Protein AF-A0A699RA33-F1 (afdb_monomer)

Foldseek 3Di:
DDDPVNVVVLVVVVVVLQVQLVVLCVVLVHDCVLSVLSSQASLVCQQQPPQDVVVSHGVCCVVVVDHDDPVLDDRANFKKWDFDDDDDPDPPDDRTFIWTFRHADQFDSWTFTQGPVVRDTDTDNDMGTPPDPPPPPPPPDDDDDDDDDDDDDDDDDDDDDDDDDDGDNDPRPSPVPD

Structure (mmCIF, N/CA/C/O backbone):
data_AF-A0A699RA33-F1
#
_entry.id   AF-A0A699RA33-F1
#
loop_
_atom_site.group_PDB
_atom_site.id
_atom_site.type_symbol
_atom_site.label_atom_id
_atom_site.label_alt_id
_atom_site.label_comp_id
_atom_site.label_asym_id
_atom_site.label_entity_id
_atom_site.label_seq_id
_atom_site.pdbx_PDB_ins_code
_atom_site.Cartn_x
_atom_site.Cartn_y
_atom_site.Cartn_z
_atom_site.occupancy
_atom_site.B_iso_or_equiv
_atom_site.auth_seq_id
_atom_site.auth_comp_id
_atom_site.auth_asym_id
_atom_site.auth_atom_id
_atom_site.pdbx_PDB_model_num
ATOM 1 N N . ALA A 1 1 ? 25.058 -18.878 -9.178 1.00 51.12 1 ALA A N 1
ATOM 2 C CA . ALA A 1 1 ? 26.179 -17.944 -8.938 1.00 51.12 1 ALA A CA 1
ATOM 3 C C . ALA A 1 1 ? 25.621 -16.524 -8.889 1.00 51.12 1 ALA A C 1
ATOM 5 O O . ALA A 1 1 ? 24.825 -16.200 -9.759 1.00 51.12 1 ALA A O 1
ATOM 6 N N . ARG A 1 2 ? 25.958 -15.714 -7.874 1.00 55.25 2 ARG A N 1
ATOM 7 C CA . ARG A 1 2 ? 25.570 -14.290 -7.812 1.00 55.25 2 ARG A CA 1
ATOM 8 C C . ARG A 1 2 ? 26.615 -13.482 -8.583 1.00 55.25 2 ARG A C 1
ATOM 10 O O . ARG A 1 2 ? 27.784 -13.542 -8.210 1.00 55.25 2 ARG A O 1
ATOM 17 N N . THR A 1 3 ? 26.235 -12.781 -9.652 1.00 63.50 3 THR A N 1
ATOM 18 C CA . THR A 1 3 ? 27.174 -11.899 -10.363 1.00 63.50 3 THR A CA 1
ATOM 19 C C . THR A 1 3 ? 27.213 -10.515 -9.697 1.00 63.50 3 THR A C 1
ATOM 21 O O . THR A 1 3 ? 26.170 -10.019 -9.257 1.00 63.50 3 THR A O 1
ATOM 24 N N . PRO A 1 4 ? 28.386 -9.858 -9.609 1.00 72.38 4 PRO A N 1
ATOM 25 C CA . PRO A 1 4 ? 28.514 -8.539 -8.974 1.00 72.38 4 PRO A CA 1
ATOM 26 C C . PRO A 1 4 ? 27.587 -7.472 -9.581 1.00 72.38 4 PRO A C 1
ATOM 28 O O . PRO A 1 4 ? 27.058 -6.615 -8.876 1.00 72.38 4 PRO A O 1
ATOM 31 N N . GLU A 1 5 ? 27.336 -7.556 -10.887 1.00 71.31 5 GLU A N 1
ATOM 32 C CA . GLU A 1 5 ? 26.483 -6.625 -11.634 1.00 71.31 5 GLU A CA 1
ATOM 33 C C . GLU A 1 5 ? 25.007 -6.732 -11.230 1.00 71.31 5 GLU A C 1
ATOM 35 O O . GLU A 1 5 ? 24.329 -5.713 -11.072 1.00 71.31 5 GLU A O 1
ATOM 40 N N . GLN A 1 6 ? 24.512 -7.959 -11.019 1.00 70.06 6 GLN A N 1
ATOM 41 C CA . GLN A 1 6 ? 23.145 -8.204 -10.555 1.00 70.06 6 GLN A CA 1
ATOM 42 C C . GLN A 1 6 ? 22.945 -7.674 -9.132 1.00 70.06 6 GLN A C 1
ATOM 44 O O . GLN A 1 6 ? 21.930 -7.031 -8.859 1.00 70.06 6 GLN A O 1
ATOM 49 N N . ASN A 1 7 ? 23.940 -7.843 -8.256 1.00 77.88 7 ASN A N 1
ATOM 50 C CA . ASN A 1 7 ? 23.897 -7.307 -6.894 1.00 77.88 7 ASN A CA 1
ATOM 51 C C . ASN A 1 7 ? 23.818 -5.774 -6.892 1.00 77.88 7 ASN A C 1
ATOM 53 O O . ASN A 1 7 ? 22.976 -5.206 -6.202 1.00 77.88 7 ASN A O 1
ATOM 57 N N . GLY A 1 8 ? 24.601 -5.097 -7.740 1.00 82.50 8 GLY A N 1
ATOM 58 C CA . GLY A 1 8 ? 24.554 -3.636 -7.835 1.00 82.50 8 GLY A CA 1
ATOM 59 C C . GLY A 1 8 ? 23.196 -3.096 -8.307 1.00 82.50 8 GLY A C 1
ATOM 60 O O . GLY A 1 8 ? 22.771 -2.016 -7.890 1.00 82.50 8 GLY A O 1
ATOM 61 N N . VAL A 1 9 ? 22.480 -3.828 -9.169 1.00 80.00 9 VAL A N 1
ATOM 62 C CA . VAL A 1 9 ? 21.107 -3.466 -9.570 1.00 80.00 9 VAL A CA 1
ATOM 63 C C . VAL A 1 9 ? 20.141 -3.611 -8.394 1.00 80.00 9 VAL A C 1
ATOM 65 O O . VAL A 1 9 ? 19.344 -2.701 -8.152 1.00 80.00 9 VAL A O 1
ATOM 68 N N . VAL A 1 10 ? 20.231 -4.720 -7.657 1.00 79.88 10 VAL A N 1
ATOM 69 C CA . VAL A 1 10 ? 19.396 -4.993 -6.477 1.00 79.88 10 VAL A CA 1
ATOM 70 C C . VAL A 1 10 ? 19.619 -3.942 -5.392 1.00 79.88 10 VAL A C 1
ATOM 72 O O . VAL A 1 10 ? 18.656 -3.368 -4.893 1.00 79.88 10 VAL A O 1
ATOM 75 N N . GLU A 1 11 ? 20.870 -3.611 -5.077 1.00 85.88 11 GLU A N 1
ATOM 76 C CA . GLU A 1 11 ? 21.214 -2.610 -4.061 1.00 85.88 11 GLU A CA 1
ATOM 77 C C . GLU A 1 11 ? 20.613 -1.236 -4.372 1.00 85.88 11 GLU A C 1
ATOM 79 O O . GLU A 1 11 ? 20.027 -0.594 -3.496 1.00 85.88 11 GLU A O 1
ATOM 84 N N . ARG A 1 12 ? 20.693 -0.792 -5.636 1.00 88.69 12 ARG A N 1
ATOM 85 C CA . ARG A 1 12 ? 20.079 0.475 -6.062 1.00 88.69 12 ARG A CA 1
ATOM 86 C C . ARG A 1 12 ? 18.564 0.454 -5.880 1.00 88.69 12 ARG A C 1
ATOM 88 O O . ARG A 1 12 ? 18.006 1.436 -5.400 1.00 88.69 12 ARG A O 1
ATOM 95 N N . ARG A 1 13 ? 17.906 -0.651 -6.238 1.00 85.69 13 ARG A N 1
ATOM 96 C CA . ARG A 1 13 ? 16.450 -0.800 -6.091 1.00 85.69 13 ARG A CA 1
ATOM 97 C C . ARG A 1 13 ? 16.023 -0.830 -4.630 1.00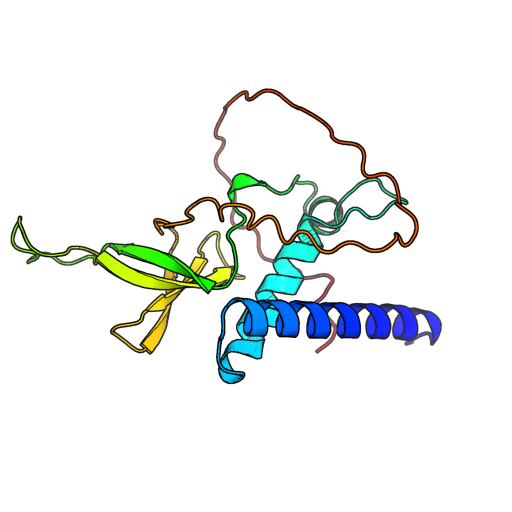 85.69 13 ARG A C 1
ATOM 99 O O . ARG A 1 13 ? 15.108 -0.096 -4.267 1.00 85.69 13 ARG A O 1
ATOM 106 N N . ASN A 1 14 ? 16.720 -1.593 -3.793 1.00 89.31 14 ASN A N 1
ATOM 107 C CA . ASN A 1 14 ? 16.445 -1.650 -2.360 1.00 89.31 14 ASN A CA 1
ATOM 108 C C . ASN A 1 14 ? 16.600 -0.272 -1.713 1.00 89.31 14 ASN A C 1
ATOM 110 O O . ASN A 1 14 ? 15.743 0.135 -0.931 1.00 89.31 14 ASN A O 1
ATOM 114 N N . ARG A 1 15 ? 17.627 0.495 -2.101 1.00 92.44 15 ARG A N 1
ATOM 115 C CA . ARG A 1 15 ? 17.789 1.879 -1.642 1.00 92.44 15 ARG A CA 1
ATOM 116 C C . ARG A 1 15 ? 16.598 2.756 -2.036 1.00 92.44 15 ARG A C 1
ATOM 118 O O . ARG A 1 15 ? 16.036 3.419 -1.171 1.00 92.44 15 ARG A O 1
ATOM 125 N N . THR A 1 16 ? 16.161 2.707 -3.296 1.00 93.25 16 THR A N 1
ATOM 126 C CA . THR A 1 16 ? 14.996 3.478 -3.763 1.00 93.25 16 THR A CA 1
ATOM 127 C C . THR A 1 16 ? 13.703 3.094 -3.037 1.00 93.25 16 THR A C 1
ATOM 129 O O . THR A 1 16 ? 12.906 3.974 -2.711 1.00 93.25 16 THR A O 1
ATOM 132 N N . LEU A 1 17 ? 13.475 1.806 -2.759 1.00 92.94 17 LEU A N 1
ATOM 133 C CA . LEU A 1 17 ? 12.308 1.355 -1.991 1.00 92.94 17 LEU A CA 1
ATOM 134 C C . LEU A 1 17 ? 12.327 1.911 -0.566 1.00 92.94 17 LEU A C 1
ATOM 136 O O . LEU A 1 17 ? 11.323 2.456 -0.109 1.00 92.94 17 LEU A O 1
ATOM 140 N N . VAL A 1 18 ? 13.478 1.834 0.107 1.00 95.75 18 VAL A N 1
ATOM 141 C CA . VAL A 1 18 ? 13.658 2.375 1.460 1.00 95.75 18 VAL A CA 1
ATOM 142 C C . VAL A 1 18 ? 13.458 3.887 1.492 1.00 95.75 18 VAL A C 1
ATOM 144 O O . VAL A 1 18 ? 12.766 4.389 2.375 1.00 95.75 18 VAL A O 1
ATOM 147 N N . GLU A 1 19 ? 14.015 4.620 0.531 1.00 96.81 19 GLU A N 1
ATOM 148 C CA . GLU A 1 19 ? 13.819 6.069 0.415 1.00 96.81 19 GLU A CA 1
ATOM 149 C C . GLU A 1 19 ? 12.344 6.417 0.185 1.00 96.81 19 GLU A C 1
ATOM 151 O O . GLU A 1 19 ? 11.796 7.252 0.900 1.00 96.81 19 GLU A O 1
ATOM 156 N N . THR A 1 20 ? 11.667 5.710 -0.723 1.00 96.25 20 THR A N 1
ATOM 157 C CA . THR A 1 20 ? 10.238 5.922 -1.006 1.00 96.25 20 THR A CA 1
ATOM 158 C C . THR A 1 20 ? 9.377 5.665 0.230 1.00 96.25 20 THR A C 1
ATOM 160 O O . THR A 1 20 ? 8.515 6.477 0.562 1.00 96.25 20 THR A O 1
ATOM 163 N N . ALA A 1 21 ? 9.621 4.565 0.947 1.00 96.81 21 ALA A N 1
ATOM 164 C CA . ALA A 1 21 ? 8.887 4.238 2.166 1.00 96.81 21 ALA A CA 1
ATOM 165 C C . ALA A 1 21 ? 9.114 5.281 3.269 1.00 96.81 21 ALA A C 1
ATOM 167 O O . ALA A 1 21 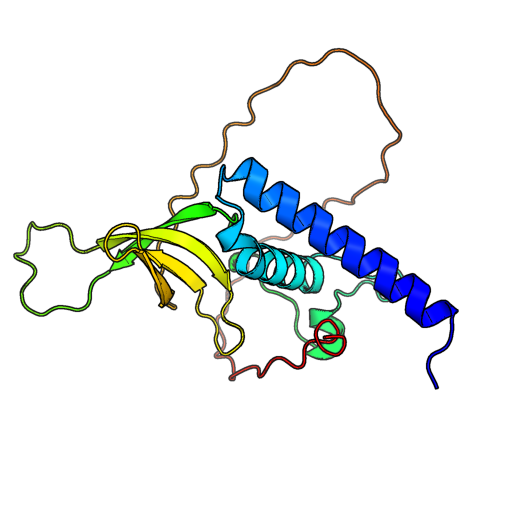? 8.165 5.684 3.940 1.00 96.81 21 ALA A O 1
ATOM 168 N N . ARG A 1 22 ? 10.349 5.779 3.428 1.00 96.75 22 ARG A N 1
ATOM 169 C CA . ARG A 1 22 ? 10.649 6.888 4.349 1.00 96.75 22 ARG A CA 1
ATOM 170 C C . ARG A 1 22 ? 9.872 8.150 3.977 1.00 96.75 22 ARG A C 1
ATOM 172 O O . ARG A 1 22 ? 9.310 8.786 4.867 1.00 96.75 22 ARG A O 1
ATOM 179 N N . THR A 1 23 ? 9.792 8.487 2.689 1.00 97.25 23 THR A N 1
ATOM 180 C CA . THR A 1 23 ? 8.990 9.619 2.204 1.00 97.25 23 THR A CA 1
ATOM 181 C C . THR A 1 23 ? 7.502 9.424 2.495 1.00 97.25 23 THR A C 1
ATOM 183 O O . THR A 1 23 ? 6.877 10.348 3.008 1.00 97.25 23 THR A O 1
ATOM 186 N N . MET A 1 24 ? 6.941 8.234 2.243 1.00 97.00 24 MET A N 1
ATOM 187 C CA . MET A 1 24 ? 5.536 7.916 2.550 1.00 97.00 24 MET A CA 1
ATOM 188 C C . MET A 1 24 ? 5.224 8.091 4.041 1.00 97.00 24 MET A C 1
ATOM 190 O O . MET A 1 24 ? 4.261 8.769 4.395 1.00 97.00 24 MET A O 1
ATOM 194 N N . LEU A 1 25 ? 6.069 7.541 4.921 1.00 97.00 25 LEU A N 1
ATOM 195 C CA . LEU A 1 25 ? 5.912 7.686 6.371 1.00 97.00 25 LEU A CA 1
ATOM 196 C C . LEU A 1 25 ? 6.015 9.148 6.816 1.00 97.00 25 LEU A C 1
ATOM 198 O O . LEU A 1 25 ? 5.209 9.601 7.626 1.00 97.00 25 LEU A O 1
ATOM 202 N N . SER A 1 26 ? 6.982 9.895 6.280 1.00 96.62 26 SER A N 1
ATOM 203 C CA . SER A 1 26 ? 7.175 11.308 6.616 1.00 96.62 26 SER A CA 1
ATOM 204 C C . SER A 1 26 ? 5.992 12.169 6.165 1.00 96.62 26 SER A C 1
ATOM 206 O O . SER A 1 26 ? 5.481 12.955 6.963 1.00 96.62 26 SER A O 1
ATOM 208 N N . ALA A 1 27 ? 5.507 11.971 4.936 1.00 94.12 27 ALA A N 1
ATOM 209 C CA . ALA A 1 27 ? 4.360 12.691 4.390 1.00 94.12 27 ALA A CA 1
ATOM 210 C C . ALA A 1 27 ? 3.072 12.410 5.182 1.00 94.12 27 ALA A C 1
ATOM 212 O O . ALA A 1 27 ? 2.334 13.338 5.508 1.00 94.12 27 ALA A O 1
ATOM 213 N N . ALA A 1 28 ? 2.842 11.149 5.559 1.00 92.88 28 ALA A N 1
ATOM 214 C CA . ALA A 1 28 ? 1.697 10.748 6.376 1.00 92.88 28 ALA A CA 1
ATOM 215 C C . ALA A 1 28 ? 1.848 11.103 7.869 1.00 92.88 28 ALA A C 1
ATOM 217 O O . ALA A 1 28 ? 0.890 10.969 8.627 1.00 92.88 28 ALA A O 1
ATOM 218 N N . LYS A 1 29 ? 3.034 11.553 8.313 1.00 94.69 29 LYS A N 1
ATOM 219 C CA . LYS A 1 29 ? 3.400 11.736 9.733 1.00 94.69 29 LYS A CA 1
ATOM 220 C C . LYS A 1 29 ? 3.221 10.453 10.554 1.00 94.69 29 LYS A C 1
ATOM 222 O O . LYS A 1 29 ? 2.745 10.475 11.689 1.00 94.69 29 LYS A O 1
ATOM 227 N N . PHE A 1 30 ? 3.585 9.322 9.961 1.00 94.06 30 PHE A N 1
ATOM 228 C CA . PHE A 1 30 ? 3.397 8.002 10.543 1.00 94.06 30 PHE A CA 1
ATOM 229 C C . PHE A 1 30 ? 4.617 7.536 11.341 1.00 94.06 30 PHE A C 1
ATOM 231 O O . PHE A 1 30 ? 5.754 7.760 10.920 1.00 94.06 30 PHE A O 1
ATOM 238 N N . PRO A 1 31 ? 4.408 6.849 12.479 1.00 94.19 31 PRO A N 1
ATOM 239 C CA . PRO A 1 31 ? 5.499 6.248 13.232 1.00 94.19 31 PRO A CA 1
ATOM 240 C C . PRO A 1 31 ? 6.262 5.191 12.429 1.00 94.19 31 PRO A C 1
ATOM 242 O O . PRO A 1 31 ? 5.699 4.497 11.580 1.00 94.19 31 PRO A O 1
ATOM 245 N N . LEU A 1 32 ? 7.534 4.994 12.786 1.00 94.38 32 LEU A N 1
ATOM 246 C CA . LEU A 1 32 ? 8.420 4.054 12.098 1.00 94.38 32 LEU A CA 1
ATOM 247 C C . LEU A 1 32 ? 7.914 2.606 12.131 1.00 94.38 32 LEU A C 1
ATOM 249 O O . LEU A 1 32 ? 8.250 1.850 11.233 1.00 94.38 32 LEU A O 1
ATOM 253 N N . PHE A 1 33 ? 7.088 2.200 13.102 1.00 94.06 33 PHE A N 1
ATOM 254 C CA . PHE A 1 33 ? 6.590 0.820 13.162 1.00 94.06 33 PHE A CA 1
ATOM 255 C C . PHE A 1 33 ? 5.749 0.412 11.934 1.00 94.06 33 PHE A C 1
ATOM 257 O O . PHE A 1 33 ? 5.619 -0.778 11.670 1.00 94.06 33 PHE A O 1
ATOM 264 N N . PHE A 1 34 ? 5.245 1.367 11.140 1.00 95.94 34 PHE A N 1
ATOM 265 C CA . PHE A 1 34 ? 4.577 1.103 9.858 1.00 95.94 34 PHE A CA 1
ATOM 266 C C . PHE A 1 34 ? 5.544 0.874 8.680 1.00 95.94 34 PHE A C 1
ATOM 268 O O . PHE A 1 34 ? 5.102 0.774 7.536 1.00 95.94 34 PHE A O 1
ATOM 275 N N . TRP A 1 35 ? 6.861 0.796 8.911 1.00 96.25 35 TRP A N 1
ATOM 276 C CA . TRP A 1 35 ? 7.860 0.684 7.841 1.00 96.25 35 TRP A CA 1
ATOM 277 C C . TRP A 1 35 ? 7.613 -0.491 6.891 1.00 96.25 35 TRP A C 1
ATOM 279 O O . TRP A 1 35 ? 7.788 -0.327 5.687 1.00 96.25 35 TRP A O 1
ATOM 289 N N . ALA A 1 36 ? 7.177 -1.645 7.401 1.00 95.69 36 ALA A N 1
ATOM 290 C CA . ALA A 1 36 ? 6.934 -2.824 6.573 1.00 95.69 36 ALA A CA 1
ATOM 291 C C . ALA A 1 36 ? 5.791 -2.580 5.572 1.00 95.69 36 ALA A C 1
ATOM 293 O O . ALA A 1 36 ? 5.934 -2.865 4.384 1.00 95.69 36 ALA A O 1
ATOM 294 N N . GLU A 1 37 ? 4.701 -1.962 6.032 1.00 96.44 37 GLU A N 1
ATOM 295 C CA . GLU A 1 37 ? 3.551 -1.582 5.202 1.00 96.44 37 GLU A CA 1
ATOM 296 C C . GLU A 1 37 ? 3.935 -0.523 4.159 1.00 96.44 37 GLU A C 1
ATOM 298 O O . GLU A 1 37 ? 3.570 -0.620 2.985 1.00 96.44 37 GLU A O 1
ATOM 303 N N . ALA A 1 38 ? 4.747 0.461 4.555 1.00 96.62 38 ALA A N 1
ATOM 304 C CA . ALA A 1 38 ? 5.242 1.493 3.649 1.00 96.62 38 ALA A CA 1
ATOM 305 C C . ALA A 1 38 ? 6.158 0.913 2.554 1.00 96.62 38 ALA A C 1
ATOM 307 O O . ALA A 1 38 ? 6.021 1.269 1.384 1.00 96.62 38 ALA A O 1
ATOM 308 N N . ILE A 1 39 ? 7.059 -0.016 2.899 1.00 96.25 39 ILE A N 1
ATOM 309 C CA . ILE A 1 39 ? 7.918 -0.718 1.929 1.00 96.25 39 ILE A CA 1
ATOM 310 C C . ILE A 1 39 ? 7.077 -1.563 0.972 1.00 96.25 39 ILE A C 1
ATOM 312 O O . ILE A 1 39 ? 7.283 -1.497 -0.243 1.00 96.25 39 ILE A O 1
ATOM 316 N N . ALA A 1 40 ? 6.113 -2.325 1.495 1.00 95.56 40 ALA A N 1
ATOM 317 C CA . ALA A 1 40 ? 5.216 -3.136 0.680 1.00 95.56 40 ALA A CA 1
ATOM 318 C C . ALA A 1 40 ? 4.412 -2.264 -0.298 1.00 95.56 40 ALA A C 1
ATOM 320 O O . ALA A 1 40 ? 4.342 -2.570 -1.488 1.00 95.56 40 ALA A O 1
ATOM 321 N N . THR A 1 41 ? 3.890 -1.130 0.172 1.00 95.81 41 THR A N 1
ATOM 322 C CA . THR A 1 41 ? 3.150 -0.160 -0.648 1.00 95.81 41 THR A CA 1
ATOM 323 C C . THR A 1 41 ? 4.029 0.483 -1.716 1.00 95.81 41 THR A C 1
ATOM 325 O O . THR A 1 41 ? 3.620 0.587 -2.877 1.00 95.81 41 THR A O 1
ATOM 328 N N . ALA A 1 42 ? 5.254 0.881 -1.364 1.00 95.31 42 ALA A N 1
ATOM 329 C CA . ALA A 1 42 ? 6.228 1.408 -2.314 1.00 95.31 42 ALA A CA 1
ATOM 330 C C . ALA A 1 42 ? 6.550 0.383 -3.411 1.00 95.31 42 ALA A C 1
ATOM 332 O O . ALA A 1 42 ? 6.485 0.715 -4.595 1.00 95.31 42 ALA A O 1
ATOM 333 N N . CYS A 1 43 ? 6.818 -0.869 -3.032 1.00 93.44 43 CYS A N 1
ATOM 334 C CA . CYS A 1 43 ? 7.072 -1.965 -3.965 1.00 93.44 43 CYS A CA 1
ATOM 335 C C . CYS A 1 43 ? 5.867 -2.211 -4.883 1.00 93.44 43 CYS A C 1
ATOM 337 O O . CYS A 1 43 ? 5.998 -2.203 -6.108 1.00 93.44 43 CYS A O 1
ATOM 339 N N . PHE A 1 44 ? 4.669 -2.330 -4.306 1.00 92.25 44 PHE A N 1
ATOM 340 C CA . PHE A 1 44 ? 3.427 -2.531 -5.048 1.00 92.25 44 PHE A CA 1
ATOM 341 C C . PHE A 1 44 ? 3.199 -1.438 -6.100 1.00 92.25 44 PHE A C 1
ATOM 343 O O . PHE A 1 44 ? 2.835 -1.741 -7.242 1.00 92.25 44 PHE A O 1
ATOM 350 N N . THR A 1 45 ? 3.438 -0.184 -5.710 1.00 92.69 45 THR A N 1
ATOM 351 C CA . THR A 1 45 ? 3.262 0.999 -6.555 1.00 92.69 45 THR A CA 1
ATOM 352 C C . THR A 1 45 ? 4.293 1.019 -7.670 1.00 92.69 45 THR A C 1
ATOM 354 O O . THR A 1 45 ? 3.923 1.049 -8.841 1.00 92.69 45 THR A O 1
ATOM 357 N N . GLN A 1 46 ? 5.581 0.909 -7.336 1.00 91.62 46 GLN A N 1
ATOM 358 C CA . GLN A 1 46 ? 6.661 0.944 -8.321 1.00 91.62 46 GLN A CA 1
ATOM 359 C C . GLN A 1 46 ? 6.550 -0.183 -9.354 1.00 91.62 46 GLN A C 1
ATOM 361 O O . GLN A 1 46 ? 6.737 0.066 -10.544 1.00 91.62 46 GLN A O 1
ATOM 366 N N . ASN A 1 47 ? 6.162 -1.392 -8.939 1.00 90.56 47 ASN A N 1
ATOM 367 C CA . ASN A 1 47 ? 6.018 -2.542 -9.839 1.00 90.56 47 ASN A CA 1
ATOM 368 C C . ASN A 1 47 ? 4.929 -2.351 -10.899 1.00 90.56 47 ASN A C 1
ATOM 370 O O . ASN A 1 47 ? 4.930 -3.032 -11.925 1.00 90.56 47 ASN A O 1
ATOM 374 N N . ARG A 1 48 ? 3.995 -1.433 -10.659 1.00 90.56 48 ARG A N 1
ATOM 375 C CA . ARG A 1 48 ? 2.838 -1.185 -11.517 1.00 90.56 48 ARG A CA 1
ATOM 376 C C . ARG A 1 48 ? 2.838 0.186 -12.176 1.00 90.56 48 ARG A C 1
ATOM 378 O O . ARG A 1 48 ? 2.103 0.356 -13.141 1.00 90.56 48 ARG A O 1
ATOM 385 N N . SER A 1 49 ? 3.623 1.142 -11.691 1.00 90.25 49 SER A N 1
ATOM 386 C CA . SER A 1 49 ? 3.689 2.494 -12.254 1.00 90.25 49 SER A CA 1
ATOM 387 C C . SER A 1 49 ? 4.980 2.759 -13.022 1.00 90.25 49 SER A C 1
ATOM 389 O O . SER A 1 49 ? 4.956 3.495 -14.007 1.00 90.25 49 SER A O 1
ATOM 391 N N . LEU A 1 50 ? 6.104 2.153 -12.623 1.00 90.25 50 LEU A N 1
ATOM 392 C CA . LEU A 1 50 ? 7.381 2.400 -13.282 1.00 90.25 50 LEU A CA 1
ATOM 393 C C . LEU A 1 50 ? 7.492 1.577 -14.561 1.00 90.25 50 LEU A C 1
ATOM 395 O O . LEU A 1 50 ? 7.504 0.346 -14.543 1.00 90.25 50 LEU A O 1
ATOM 399 N N . VAL A 1 51 ? 7.608 2.281 -15.681 1.00 89.44 51 VAL A N 1
ATOM 400 C CA . VAL A 1 51 ? 7.828 1.684 -16.996 1.00 89.44 51 VAL A CA 1
ATOM 401 C C . VAL A 1 51 ? 9.312 1.390 -17.170 1.00 89.44 51 VAL A C 1
ATOM 403 O O . VAL A 1 51 ? 10.158 2.253 -16.941 1.00 89.44 51 VAL A O 1
ATOM 406 N N . ILE A 1 52 ? 9.636 0.171 -17.596 1.00 88.31 52 ILE A N 1
ATOM 407 C CA . ILE A 1 52 ? 10.990 -0.181 -18.017 1.00 88.31 52 ILE A CA 1
ATOM 408 C C . ILE A 1 52 ? 11.161 0.310 -19.460 1.00 88.31 52 ILE A C 1
ATOM 410 O O . ILE A 1 52 ? 10.504 -0.241 -20.347 1.00 88.31 52 ILE A O 1
ATOM 414 N N . PRO A 1 53 ? 12.049 1.288 -19.739 1.00 86.25 53 PRO A N 1
ATOM 415 C CA . PRO A 1 53 ? 12.137 1.916 -21.061 1.00 86.25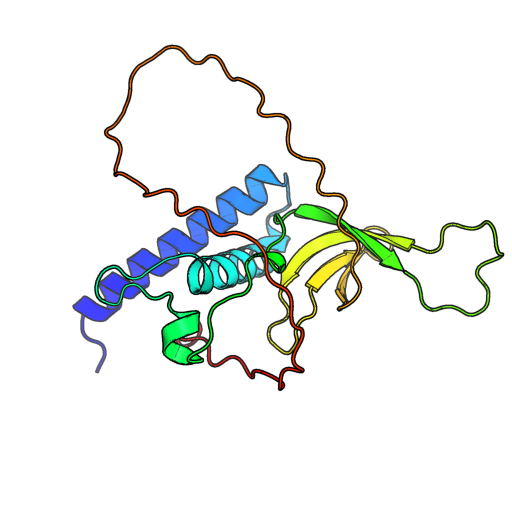 53 PRO A CA 1
ATOM 416 C C . PRO A 1 53 ? 12.386 0.927 -22.200 1.00 86.25 53 PRO A C 1
ATOM 418 O O . PRO A 1 53 ? 11.821 1.065 -23.273 1.00 86.25 53 PRO A O 1
ATOM 421 N N . ARG A 1 54 ? 13.175 -0.124 -21.946 1.00 87.44 54 ARG A N 1
ATOM 422 C CA . ARG A 1 54 ? 13.501 -1.155 -22.942 1.00 87.44 54 ARG A CA 1
ATOM 423 C C . ARG A 1 54 ? 12.277 -1.910 -23.470 1.00 87.44 54 ARG A C 1
ATOM 425 O O . ARG A 1 54 ? 12.309 -2.398 -24.592 1.00 87.44 54 ARG A O 1
ATOM 432 N N . HIS A 1 55 ? 11.251 -2.064 -22.639 1.00 87.12 55 HIS A N 1
ATOM 433 C CA . HIS A 1 55 ? 10.074 -2.870 -22.958 1.00 87.12 55 HIS A CA 1
ATOM 434 C C . HIS A 1 55 ? 8.807 -2.033 -23.105 1.00 87.12 55 HIS A C 1
ATOM 436 O O . HIS A 1 55 ? 7.789 -2.592 -23.491 1.00 87.12 55 HIS A O 1
ATOM 442 N N . GLU A 1 56 ? 8.848 -0.745 -22.740 1.00 91.19 56 GLU A N 1
ATOM 443 C CA . GLU A 1 56 ? 7.679 0.146 -22.663 1.00 91.19 56 GLU A CA 1
ATOM 444 C C . GLU A 1 56 ? 6.534 -0.434 -21.810 1.00 91.19 56 GLU A C 1
ATOM 446 O O . GLU A 1 56 ? 5.354 -0.134 -21.985 1.00 91.19 56 GLU A O 1
ATOM 451 N N . LYS A 1 57 ? 6.895 -1.292 -20.850 1.00 90.25 57 LYS A N 1
ATOM 452 C CA . LYS A 1 57 ? 5.983 -2.059 -20.003 1.00 90.25 57 LYS A CA 1
ATOM 453 C C . LYS A 1 57 ? 6.412 -1.972 -18.543 1.00 90.25 57 LYS A C 1
ATOM 455 O O . LYS A 1 57 ? 7.593 -1.800 -18.235 1.00 90.25 57 LYS A O 1
ATOM 460 N N . THR A 1 58 ? 5.448 -2.090 -17.638 1.00 90.94 58 THR A N 1
ATOM 461 C CA . THR A 1 58 ? 5.711 -2.153 -16.195 1.00 90.94 58 THR A CA 1
ATOM 462 C C . THR A 1 58 ? 6.095 -3.579 -15.794 1.00 90.94 58 THR A C 1
ATOM 464 O O . THR A 1 58 ? 5.663 -4.522 -16.465 1.00 90.94 58 THR A O 1
ATOM 467 N N . PRO A 1 59 ? 6.868 -3.779 -14.709 1.00 89.81 59 PRO A N 1
ATOM 468 C CA . PRO A 1 59 ? 7.181 -5.116 -14.206 1.00 89.81 59 PRO A CA 1
ATOM 469 C C . PRO A 1 59 ? 5.939 -6.003 -14.040 1.00 89.81 59 PRO A C 1
ATOM 471 O O . PRO A 1 59 ? 5.932 -7.137 -14.506 1.00 89.81 59 PRO A O 1
ATOM 474 N N . TYR A 1 60 ? 4.855 -5.465 -13.472 1.00 88.88 60 TYR A N 1
ATOM 475 C CA . TYR A 1 60 ? 3.583 -6.178 -13.320 1.00 88.88 60 TYR A CA 1
ATOM 476 C C . TYR A 1 60 ? 3.006 -6.654 -14.659 1.00 88.88 60 TYR A C 1
ATOM 478 O O . TYR A 1 60 ? 2.532 -7.782 -14.752 1.00 88.88 60 TYR A O 1
ATOM 486 N N . HIS A 1 61 ? 3.071 -5.821 -15.701 1.00 90.81 61 HIS A N 1
ATOM 487 C CA . HIS A 1 61 ? 2.560 -6.187 -17.020 1.00 90.81 61 HIS A CA 1
ATOM 488 C C . HIS A 1 61 ? 3.442 -7.209 -17.745 1.00 90.81 61 HIS A C 1
ATOM 490 O O . HIS A 1 61 ? 2.932 -7.939 -18.580 1.00 90.81 61 HIS A O 1
ATOM 496 N N . ILE A 1 62 ? 4.741 -7.270 -17.446 1.00 89.31 62 ILE A N 1
ATOM 497 C CA . ILE A 1 62 ? 5.644 -8.285 -18.012 1.00 89.31 62 ILE A CA 1
ATOM 498 C C . ILE A 1 62 ? 5.404 -9.656 -17.367 1.00 89.31 62 ILE A C 1
ATOM 500 O O . ILE A 1 62 ? 5.499 -10.665 -18.049 1.00 89.31 62 ILE A O 1
ATOM 504 N N . ILE A 1 63 ? 5.121 -9.695 -16.062 1.00 88.56 63 ILE A N 1
ATOM 505 C CA . ILE A 1 63 ? 4.959 -10.951 -15.310 1.00 88.56 63 ILE A CA 1
ATOM 506 C C . ILE A 1 63 ? 3.564 -11.544 -15.504 1.00 88.56 63 ILE A C 1
ATOM 508 O O . ILE A 1 63 ? 3.428 -12.746 -15.677 1.00 88.56 63 ILE A O 1
ATOM 512 N N . ASN A 1 64 ? 2.535 -10.696 -15.450 1.00 85.62 64 ASN A N 1
ATOM 513 C CA . ASN A 1 64 ? 1.138 -11.133 -15.419 1.00 85.62 64 ASN A CA 1
ATOM 514 C C . ASN A 1 64 ? 0.427 -10.938 -16.766 1.00 85.62 64 ASN A C 1
ATOM 516 O O . ASN A 1 64 ? -0.790 -11.074 -16.834 1.00 85.62 64 ASN A O 1
ATOM 520 N N . ASP A 1 65 ? 1.151 -10.476 -17.795 1.00 87.31 65 ASP A N 1
ATOM 521 C CA . ASP A 1 65 ? 0.633 -10.103 -19.124 1.00 87.31 65 ASP A CA 1
ATOM 522 C C . ASP A 1 65 ? -0.583 -9.153 -19.105 1.00 87.31 65 ASP A C 1
ATOM 524 O O . ASP A 1 65 ? -1.297 -8.958 -20.090 1.00 87.31 65 ASP A O 1
ATOM 528 N N . LYS A 1 66 ? -0.792 -8.463 -17.980 1.00 87.25 66 LYS A N 1
ATOM 529 C CA . LYS A 1 66 ? -1.989 -7.673 -17.687 1.00 87.25 66 LYS A CA 1
ATOM 530 C C . LYS A 1 66 ? -1.628 -6.251 -17.318 1.00 87.25 66 LYS A C 1
ATOM 532 O O . LYS A 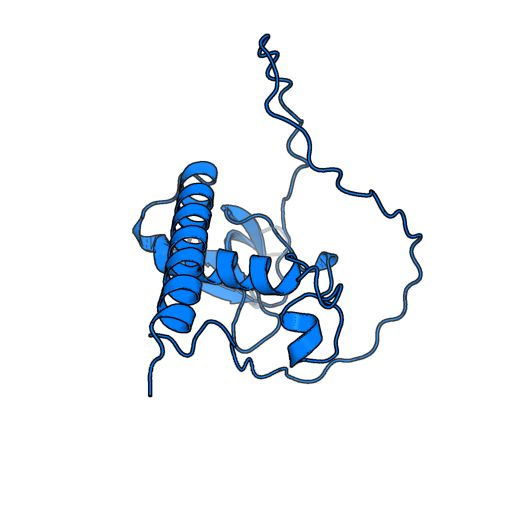1 66 ? -0.693 -5.998 -16.562 1.00 87.25 66 LYS A O 1
ATOM 537 N N . LYS A 1 67 ? -2.338 -5.282 -17.893 1.00 86.94 67 LYS A N 1
ATOM 538 C CA . LYS A 1 67 ? -2.086 -3.873 -17.578 1.00 86.94 67 LYS A CA 1
ATOM 539 C C . LYS A 1 67 ? -2.570 -3.569 -16.156 1.00 86.94 67 LYS A C 1
ATOM 541 O O . LYS A 1 67 ? -3.678 -3.974 -15.800 1.00 86.94 67 LYS A O 1
ATOM 546 N N . PRO A 1 68 ? -1.777 -2.854 -15.345 1.00 84.25 68 PRO A N 1
ATOM 547 C CA . PRO A 1 68 ? -2.218 -2.451 -14.020 1.00 84.25 68 PRO A CA 1
ATOM 548 C C . PRO A 1 68 ? -3.371 -1.447 -14.125 1.00 84.25 68 PRO A C 1
ATOM 550 O O . PRO A 1 68 ? -3.368 -0.556 -14.976 1.00 84.25 68 PRO A O 1
ATOM 553 N N . LEU A 1 69 ? -4.365 -1.591 -13.249 1.00 83.75 69 LEU A N 1
ATOM 554 C CA . LEU A 1 69 ? -5.510 -0.686 -13.183 1.00 83.75 69 LEU A CA 1
ATOM 555 C C . LEU A 1 69 ? -5.161 0.537 -12.334 1.00 83.75 69 LEU A C 1
ATOM 557 O O . LEU A 1 69 ? -4.910 0.416 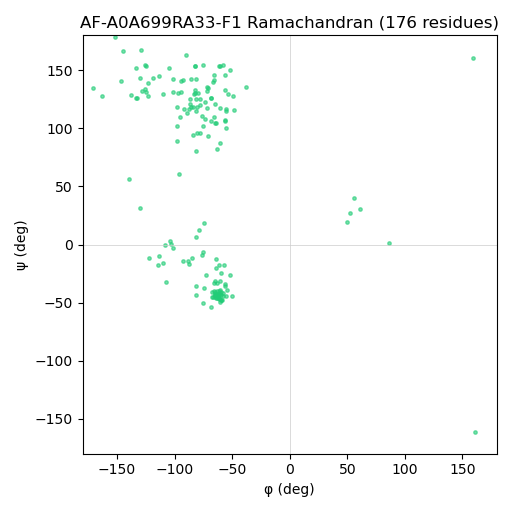-11.139 1.00 83.75 69 LEU A O 1
ATOM 561 N N . VAL A 1 70 ? -5.197 1.725 -12.940 1.00 81.25 70 VAL A N 1
ATOM 562 C CA . VAL A 1 70 ? -4.836 2.985 -12.263 1.00 81.25 70 VAL A CA 1
ATOM 563 C C . VAL A 1 70 ? -5.808 3.338 -11.131 1.00 81.25 70 VAL A C 1
ATOM 565 O O . VAL A 1 70 ? -5.392 3.867 -10.110 1.00 81.25 70 VAL A O 1
ATOM 568 N N . LYS A 1 71 ? -7.093 2.985 -11.270 1.00 84.69 71 LYS A N 1
ATOM 569 C CA . LYS A 1 71 ? -8.138 3.264 -10.266 1.00 84.69 71 LYS A CA 1
ATOM 570 C C . LYS A 1 71 ? -7.928 2.564 -8.919 1.00 84.69 71 LYS A C 1
ATOM 572 O O . LYS A 1 71 ? -8.650 2.858 -7.982 1.00 84.69 71 LYS A O 1
ATOM 577 N N . PHE A 1 72 ? -7.014 1.600 -8.858 1.00 83.56 72 PHE A N 1
ATOM 578 C CA . PHE A 1 72 ? -6.727 0.834 -7.650 1.00 83.56 72 PHE A CA 1
ATOM 579 C C . PHE A 1 72 ? -5.716 1.535 -6.731 1.00 83.56 72 PHE A C 1
ATOM 581 O O . PHE A 1 72 ? -5.509 1.090 -5.608 1.00 83.56 72 PHE A O 1
ATOM 588 N N . PHE A 1 73 ? -5.042 2.590 -7.204 1.00 90.50 73 PHE A N 1
ATOM 589 C CA . PHE A 1 73 ? -4.043 3.287 -6.402 1.00 90.50 73 PHE A CA 1
ATOM 590 C C . PHE A 1 73 ? -4.675 4.309 -5.474 1.00 90.50 73 PHE A C 1
ATOM 592 O O . PHE A 1 73 ? -5.389 5.196 -5.932 1.00 90.50 73 PHE A O 1
ATOM 599 N N . HIS A 1 74 ? -4.295 4.215 -4.205 1.00 93.00 74 HIS A N 1
ATOM 600 C CA . HIS A 1 74 ? -4.636 5.173 -3.167 1.00 93.00 74 HIS A CA 1
ATOM 601 C C . HIS A 1 74 ? -3.381 5.694 -2.471 1.00 93.00 74 HIS A C 1
ATOM 603 O O . HIS A 1 74 ? -2.329 5.039 -2.440 1.00 93.00 74 HIS A O 1
ATOM 609 N N . ILE A 1 75 ? -3.483 6.905 -1.933 1.00 93.44 75 ILE A N 1
ATOM 610 C CA . ILE A 1 75 ? -2.382 7.594 -1.263 1.00 93.44 75 ILE A CA 1
ATOM 611 C C . ILE A 1 75 ? -2.153 6.929 0.095 1.00 93.44 75 ILE A C 1
ATOM 613 O O . ILE A 1 75 ? -3.059 6.880 0.927 1.00 93.44 75 ILE A O 1
ATOM 617 N N . PHE A 1 76 ? -0.936 6.434 0.339 1.00 95.50 76 PHE A N 1
ATOM 618 C CA . PHE A 1 76 ? -0.528 5.911 1.648 1.00 95.50 76 PHE A CA 1
ATOM 619 C C . PHE A 1 76 ? -0.792 6.948 2.750 1.00 95.50 76 PHE A C 1
ATOM 621 O O . PHE A 1 76 ? -0.377 8.100 2.627 1.00 95.50 76 PHE A O 1
ATOM 628 N N . GLY A 1 77 ? -1.461 6.540 3.828 1.00 94.94 77 GLY A N 1
ATOM 629 C CA . GLY A 1 77 ? -1.851 7.436 4.916 1.00 94.94 77 GLY A CA 1
ATOM 630 C C . GLY A 1 77 ? -3.188 8.159 4.711 1.00 94.94 77 GLY A C 1
ATOM 631 O O . GLY A 1 77 ? -3.571 8.947 5.574 1.00 94.94 77 GLY A O 1
ATOM 632 N N . SER A 1 78 ? -3.908 7.913 3.610 1.00 94.81 78 SER A N 1
ATOM 633 C CA . SER A 1 78 ? -5.246 8.479 3.388 1.00 94.81 78 SER A CA 1
ATOM 634 C C . SER A 1 78 ? -6.268 7.943 4.392 1.00 94.81 78 SER A C 1
ATOM 636 O O . SER A 1 78 ? -6.256 6.764 4.766 1.00 94.81 78 SER A O 1
ATOM 638 N N . VAL A 1 79 ? -7.162 8.826 4.840 1.00 94.56 79 VAL A N 1
ATOM 639 C CA . VAL A 1 79 ? -8.291 8.441 5.689 1.00 94.56 79 VAL A CA 1
ATOM 640 C C . VAL A 1 79 ? -9.294 7.666 4.843 1.00 94.56 79 VAL A C 1
ATOM 642 O O . VAL A 1 79 ? -9.602 8.026 3.707 1.00 94.56 79 VAL A O 1
ATOM 645 N N . CYS A 1 80 ? -9.791 6.572 5.401 1.00 94.69 80 CYS A N 1
ATOM 646 C CA . CYS A 1 80 ? -10.776 5.726 4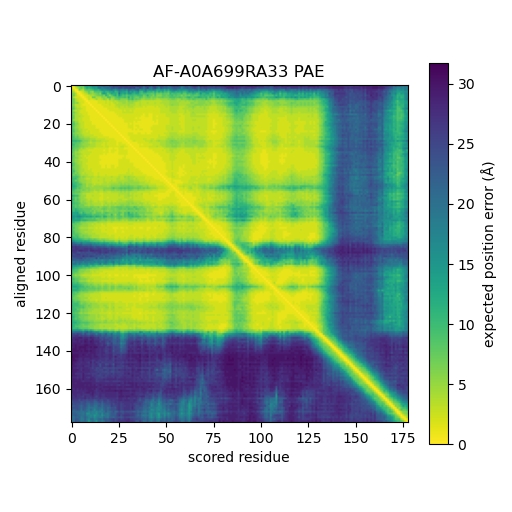.757 1.00 94.69 80 CYS A CA 1
ATOM 647 C C . CYS A 1 80 ? -11.749 5.142 5.780 1.00 94.69 80 CYS A C 1
ATOM 649 O O . CYS A 1 80 ? -11.511 5.192 6.983 1.00 94.69 80 CYS A O 1
ATOM 651 N N . TYR A 1 81 ? -12.852 4.579 5.304 1.00 93.75 81 TYR A N 1
ATOM 652 C CA . TYR A 1 81 ? -13.914 4.042 6.143 1.00 93.75 81 TYR A CA 1
ATOM 653 C C . TYR A 1 81 ? -14.244 2.614 5.728 1.00 93.75 81 TYR A C 1
ATOM 655 O O . TYR A 1 81 ? -14.446 2.332 4.543 1.00 93.75 81 TYR A O 1
ATOM 663 N N . ILE A 1 82 ? -14.327 1.726 6.718 1.00 92.31 82 ILE A N 1
ATOM 664 C CA . ILE A 1 82 ? -14.839 0.363 6.556 1.00 92.31 82 ILE A CA 1
ATOM 665 C C . ILE A 1 82 ? -16.179 0.271 7.264 1.00 92.31 82 ILE A C 1
ATOM 667 O O . ILE A 1 82 ? -16.292 0.649 8.429 1.00 92.31 82 ILE A O 1
ATOM 671 N N . VAL A 1 83 ? -17.192 -0.244 6.571 1.00 87.06 83 VAL A N 1
ATOM 672 C CA . VAL A 1 83 ? -18.504 -0.517 7.165 1.00 87.06 83 VAL A CA 1
ATOM 673 C C . VAL A 1 83 ? -18.388 -1.717 8.104 1.00 87.06 83 VAL A C 1
ATOM 675 O O . VAL A 1 83 ? -17.805 -2.734 7.742 1.00 87.06 83 VAL A O 1
ATOM 678 N N . ARG A 1 84 ? -18.930 -1.600 9.318 1.00 81.00 84 ARG A N 1
ATOM 679 C CA . ARG A 1 84 ? -19.002 -2.715 10.264 1.00 81.00 84 ARG A CA 1
ATOM 680 C C . ARG A 1 84 ? -20.145 -3.648 9.884 1.00 81.00 84 ARG A C 1
ATOM 682 O O . ARG A 1 84 ? -21.298 -3.217 9.846 1.00 81.00 84 ARG A O 1
ATOM 689 N N . ASP A 1 85 ? -19.827 -4.924 9.714 1.00 68.31 85 ASP A N 1
ATOM 690 C CA . ASP A 1 85 ? -20.828 -5.979 9.608 1.00 68.31 85 ASP A CA 1
ATOM 691 C C . ASP A 1 85 ? -21.372 -6.279 11.012 1.00 68.31 85 ASP A C 1
ATOM 693 O O . ASP A 1 85 ? -20.652 -6.743 11.897 1.00 68.31 85 ASP A O 1
ATOM 697 N N . GLY A 1 86 ? -22.635 -5.928 11.264 1.00 65.12 86 GLY A N 1
ATOM 698 C CA . GLY A 1 86 ? -23.268 -6.135 12.565 1.00 65.12 86 GLY A CA 1
ATOM 699 C C . GLY A 1 86 ? -24.772 -5.871 12.552 1.00 65.12 86 GLY A C 1
ATOM 700 O O . GLY A 1 86 ? -25.241 -4.854 12.046 1.00 65.12 86 GLY A O 1
ATOM 701 N N . GLU A 1 87 ? -25.523 -6.785 13.164 1.00 57.69 87 GLU A N 1
ATOM 702 C CA . GLU A 1 87 ? -26.992 -6.879 13.100 1.00 57.69 87 GLU A CA 1
ATOM 703 C C . GLU A 1 87 ? -27.728 -5.817 13.943 1.00 57.69 87 GLU A C 1
ATOM 705 O O . GLU A 1 87 ? -28.944 -5.694 13.866 1.00 57.69 87 GLU A O 1
ATOM 710 N N . ASN A 1 88 ? -27.009 -5.009 14.732 1.00 59.91 88 ASN A N 1
ATOM 711 C CA . ASN A 1 88 ? -27.596 -4.105 15.734 1.00 59.91 88 ASN A CA 1
ATOM 712 C C . ASN A 1 88 ? -27.083 -2.659 15.644 1.00 59.91 88 ASN A C 1
ATOM 714 O O . ASN A 1 88 ? -26.990 -1.947 16.648 1.00 59.91 88 ASN A O 1
ATOM 718 N N . LEU A 1 89 ? -26.738 -2.197 14.441 1.00 61.84 89 LEU A N 1
ATOM 719 C CA . LEU A 1 89 ? -26.546 -0.769 14.209 1.00 61.84 89 LEU A CA 1
ATOM 720 C C . LEU A 1 89 ? -27.931 -0.131 14.088 1.00 61.84 89 LEU A C 1
ATOM 722 O O . LEU A 1 89 ? -28.543 -0.153 13.019 1.00 61.84 89 LEU A O 1
ATOM 726 N N . ASP A 1 90 ? -28.422 0.410 15.207 1.00 66.12 90 ASP A N 1
ATOM 727 C CA . ASP A 1 90 ? -29.564 1.328 15.233 1.00 66.12 90 ASP A CA 1
ATOM 728 C C . ASP A 1 90 ? -29.488 2.267 14.017 1.00 66.12 90 ASP A C 1
ATOM 730 O O . ASP A 1 90 ? -28.400 2.741 13.673 1.00 66.12 90 ASP A O 1
ATOM 734 N N . LYS A 1 91 ? -30.613 2.485 13.320 1.00 70.19 91 LYS A N 1
ATOM 735 C CA . LYS A 1 91 ? -30.637 3.037 11.948 1.00 70.19 91 LYS A CA 1
ATOM 736 C C . LYS A 1 91 ? -29.841 4.340 11.802 1.00 70.19 91 LYS A C 1
ATOM 738 O O . LYS A 1 91 ? -29.371 4.624 10.702 1.00 70.19 91 LYS A O 1
ATOM 743 N N . MET A 1 92 ? -29.696 5.090 12.895 1.00 73.50 92 MET A N 1
ATOM 744 C CA . MET A 1 92 ? -29.060 6.404 12.960 1.00 73.50 92 MET A CA 1
ATOM 745 C C . MET A 1 92 ? -27.615 6.413 13.501 1.00 73.50 92 MET A C 1
ATOM 747 O O . MET A 1 92 ? -26.998 7.474 13.534 1.00 73.50 92 MET A O 1
ATOM 751 N N . LYS A 1 93 ? -27.044 5.280 13.935 1.00 69.31 93 LYS A N 1
ATOM 752 C CA . LYS A 1 93 ? -25.662 5.243 14.451 1.00 69.31 93 LYS A CA 1
ATOM 753 C C . LYS A 1 93 ? -24.619 5.167 13.339 1.00 69.31 93 LYS A C 1
ATOM 755 O O . LYS A 1 93 ? -24.870 4.632 12.261 1.00 69.31 93 LYS A O 1
ATOM 760 N N . GLU A 1 94 ? -23.419 5.661 13.647 1.00 69.94 94 GLU A N 1
ATOM 761 C CA . GLU A 1 94 ? -22.241 5.551 12.787 1.00 69.94 94 GLU A CA 1
ATOM 762 C C . GLU A 1 94 ? -21.958 4.079 12.445 1.00 69.94 94 GLU A C 1
ATOM 764 O O . GLU A 1 94 ? -21.692 3.241 13.318 1.00 69.94 94 GLU A O 1
ATOM 769 N N . LYS A 1 95 ? -22.056 3.758 11.151 1.00 79.56 95 LYS A N 1
ATOM 770 C CA . LYS A 1 95 ? -21.919 2.388 10.639 1.00 79.56 95 LYS A CA 1
ATOM 771 C C . LYS A 1 95 ? -20.497 2.036 10.214 1.00 79.56 95 LYS A C 1
ATOM 773 O O . LYS A 1 95 ? -20.212 0.861 10.014 1.00 79.56 95 LYS A O 1
ATOM 778 N N . GLY A 1 96 ? -19.625 3.031 10.076 1.00 85.38 96 GLY A N 1
ATOM 779 C CA . GLY A 1 96 ? -18.242 2.847 9.660 1.00 85.38 96 GLY A CA 1
ATOM 780 C C . GLY A 1 96 ? -17.265 2.979 10.820 1.00 85.38 96 GLY A C 1
ATOM 781 O O . GLY A 1 96 ? -17.530 3.695 11.779 1.00 85.38 96 GLY A O 1
ATOM 782 N N . ASP A 1 97 ? -16.132 2.298 10.718 1.00 90.69 97 ASP A N 1
ATOM 783 C CA . ASP A 1 97 ? -14.941 2.645 11.479 1.00 90.69 97 ASP A CA 1
ATOM 784 C C . ASP A 1 97 ? -14.023 3.502 10.603 1.00 90.69 97 ASP A C 1
ATOM 786 O O . ASP A 1 97 ? -13.689 3.125 9.475 1.00 90.69 97 ASP A O 1
ATOM 790 N N . GLU A 1 98 ? -13.573 4.630 11.149 1.00 93.88 98 GLU A N 1
ATOM 791 C CA . GLU A 1 98 ? -12.509 5.423 10.543 1.00 93.88 98 GLU A CA 1
ATOM 792 C C . GLU A 1 98 ? -11.173 4.663 10.614 1.00 93.88 98 GLU A C 1
ATOM 794 O O . GLU A 1 98 ? -10.697 4.229 11.673 1.00 93.88 98 GLU A O 1
ATOM 799 N N . CYS A 1 99 ? -10.555 4.516 9.454 1.00 95.62 99 CYS A N 1
ATOM 800 C CA . CYS A 1 99 ? -9.334 3.774 9.217 1.00 95.62 99 CYS A CA 1
ATOM 801 C C . CYS A 1 99 ? -8.330 4.642 8.454 1.00 95.62 99 CYS A C 1
ATOM 803 O O . CYS A 1 99 ? -8.650 5.712 7.934 1.00 95.62 99 CYS A O 1
ATOM 805 N N . ILE A 1 100 ? -7.086 4.179 8.395 1.00 96.12 100 ILE A N 1
ATOM 806 C CA . ILE A 1 100 ? -6.049 4.806 7.583 1.00 96.12 100 ILE A CA 1
ATOM 807 C C . ILE A 1 100 ? -5.454 3.770 6.646 1.00 96.12 100 ILE A C 1
ATOM 809 O O . ILE A 1 100 ? -5.092 2.677 7.076 1.00 96.12 100 ILE A O 1
ATOM 813 N N . PHE A 1 101 ? -5.341 4.107 5.371 1.00 97.00 101 PHE A N 1
ATOM 814 C CA . PHE A 1 101 ? -4.766 3.222 4.376 1.00 97.00 101 PHE A CA 1
ATOM 815 C C . PHE A 1 101 ? -3.266 3.031 4.596 1.00 97.00 101 PHE A C 1
ATOM 817 O O . PHE A 1 101 ? -2.510 4.003 4.659 1.00 97.00 101 PHE A O 1
ATOM 824 N N . VAL A 1 102 ? -2.834 1.773 4.699 1.00 96.88 102 VAL A N 1
ATOM 825 C CA . VAL A 1 102 ? -1.426 1.411 4.930 1.00 96.88 102 VAL A CA 1
ATOM 826 C C . VAL A 1 102 ? -0.853 0.505 3.849 1.00 96.88 102 VAL A C 1
ATOM 828 O O . VAL A 1 102 ? 0.359 0.354 3.786 1.00 96.88 102 VAL A O 1
ATOM 831 N N . GLY A 1 103 ? -1.667 -0.054 2.957 1.00 96.38 103 GLY A N 1
ATOM 832 C CA . GLY A 1 103 ? -1.129 -0.772 1.811 1.00 96.38 103 GLY A CA 1
ATOM 833 C C . GLY A 1 103 ? -2.102 -1.725 1.153 1.00 96.38 103 GLY A C 1
ATOM 834 O O . GLY A 1 103 ? -3.312 -1.646 1.330 1.00 96.38 103 GLY A O 1
ATOM 835 N N . TYR A 1 104 ? -1.559 -2.648 0.375 1.00 94.75 104 TYR A N 1
ATOM 836 C CA . TYR A 1 104 ? -2.330 -3.585 -0.435 1.00 94.75 104 TYR A CA 1
ATOM 837 C C . TYR A 1 104 ? -2.136 -5.008 0.085 1.00 94.75 104 TYR A C 1
ATOM 839 O O . TYR A 1 104 ? -1.043 -5.354 0.539 1.00 94.75 104 TYR A O 1
ATOM 847 N N . SER A 1 105 ? -3.181 -5.832 0.013 1.00 92.69 105 SER A N 1
ATOM 848 C CA . SER A 1 105 ? -3.061 -7.264 0.294 1.00 92.69 105 SER A CA 1
ATOM 849 C C . SER A 1 105 ? -2.175 -7.935 -0.760 1.00 92.69 105 SER A C 1
ATOM 851 O O . SER A 1 105 ? -2.159 -7.548 -1.931 1.00 92.69 105 SER A O 1
ATOM 853 N N . THR A 1 106 ? -1.414 -8.946 -0.343 1.00 84.88 106 THR A N 1
ATOM 854 C CA . THR A 1 106 ? -0.604 -9.780 -1.245 1.00 84.88 106 THR A CA 1
ATOM 855 C C . THR A 1 106 ? -1.374 -10.977 -1.790 1.00 84.88 106 THR A C 1
ATOM 857 O O . THR A 1 106 ? -0.900 -11.613 -2.725 1.00 84.88 106 THR A O 1
ATOM 860 N N . GLN A 1 107 ? -2.526 -11.297 -1.198 1.00 81.38 107 GLN A N 1
ATOM 861 C CA . GLN A 1 107 ? -3.298 -12.510 -1.490 1.00 81.38 107 GLN A CA 1
ATOM 862 C C . GLN A 1 107 ? -4.608 -12.206 -2.217 1.00 81.38 107 GLN A C 1
ATOM 864 O O . GLN A 1 107 ? -5.241 -13.102 -2.756 1.00 81.38 107 GLN A O 1
ATOM 869 N N . SER A 1 108 ? -5.046 -10.947 -2.210 1.00 85.81 108 SER A N 1
ATOM 870 C CA . SER A 1 108 ? -6.334 -10.555 -2.772 1.00 85.81 108 SER A CA 1
ATOM 871 C C . SER A 1 108 ? -6.317 -9.109 -3.266 1.00 85.81 108 SER A C 1
ATOM 873 O O . SER A 1 108 ? -5.342 -8.374 -3.108 1.00 85.81 108 SER A O 1
ATOM 875 N N . ARG A 1 109 ? -7.442 -8.664 -3.833 1.00 85.69 109 ARG A N 1
ATOM 876 C CA . ARG A 1 109 ? -7.674 -7.257 -4.205 1.00 85.69 109 ARG A CA 1
ATOM 877 C C . ARG A 1 109 ? -8.053 -6.369 -3.012 1.00 85.69 109 ARG A C 1
ATOM 879 O O . ARG A 1 109 ? -8.530 -5.257 -3.222 1.00 85.69 109 ARG A O 1
ATOM 886 N N . ALA A 1 110 ? -7.885 -6.852 -1.785 1.00 93.38 110 ALA A N 1
ATOM 887 C CA . ALA A 1 110 ? -8.174 -6.088 -0.586 1.00 93.38 110 ALA A CA 1
ATOM 888 C C . ALA A 1 110 ? -7.105 -5.024 -0.303 1.00 93.38 110 ALA A C 1
ATOM 890 O O . ALA A 1 110 ? -5.929 -5.150 -0.659 1.00 93.38 110 ALA A O 1
ATOM 891 N N . TYR A 1 111 ? -7.527 -3.986 0.405 1.00 95.38 111 TYR A N 1
ATOM 892 C CA . TYR A 1 111 ? -6.658 -2.979 0.987 1.00 95.38 111 TYR A CA 1
ATOM 893 C C . TYR A 1 111 ? -6.337 -3.350 2.430 1.00 95.38 111 TYR A C 1
ATOM 895 O O . TYR A 1 111 ? -7.210 -3.801 3.170 1.00 95.38 111 TYR A O 1
ATOM 903 N N . ARG A 1 112 ? -5.093 -3.114 2.838 1.00 96.31 112 ARG A N 1
ATOM 904 C CA . ARG A 1 112 ? -4.659 -3.139 4.232 1.00 96.31 112 ARG A CA 1
ATOM 905 C C . ARG A 1 112 ? -4.895 -1.758 4.821 1.00 96.31 112 ARG A C 1
ATOM 907 O O . ARG A 1 112 ? -4.357 -0.758 4.333 1.00 96.31 112 ARG A O 1
ATOM 914 N N . VAL A 1 113 ? -5.696 -1.694 5.876 1.00 96.44 113 VAL A N 1
ATOM 915 C CA . VAL A 1 113 ? -6.002 -0.446 6.575 1.00 96.44 113 VAL A CA 1
ATOM 916 C C . VAL A 1 113 ? -5.790 -0.602 8.072 1.00 96.44 113 VAL A C 1
ATOM 918 O O . VAL A 1 113 ? -6.071 -1.643 8.660 1.00 96.44 113 VAL A O 1
ATOM 921 N N . PHE A 1 114 ? -5.296 0.451 8.705 1.00 96.50 114 PHE A N 1
ATOM 922 C CA . PHE A 1 114 ? -5.162 0.546 10.146 1.00 96.50 114 PHE A CA 1
ATOM 923 C C . PHE A 1 114 ? -6.440 1.129 10.746 1.00 96.50 114 PHE A C 1
ATOM 925 O O . PHE A 1 114 ? -6.755 2.301 10.532 1.00 96.50 114 PHE A O 1
ATOM 932 N N . ASN A 1 115 ? -7.169 0.328 11.515 1.00 94.62 115 ASN A N 1
ATOM 933 C CA . ASN A 1 115 ? -8.380 0.776 12.188 1.00 94.62 115 ASN A CA 1
ATOM 934 C C . ASN A 1 115 ? -8.010 1.591 13.439 1.00 94.62 115 ASN A C 1
ATOM 936 O O . ASN A 1 115 ? -7.358 1.085 14.358 1.00 94.62 115 ASN A O 1
ATOM 940 N N . LYS A 1 116 ? -8.429 2.864 13.492 1.00 92.69 116 LYS A N 1
ATOM 941 C CA . LYS A 1 116 ? -8.064 3.780 14.588 1.00 92.69 116 LYS A CA 1
ATOM 942 C C . LYS A 1 116 ? -8.639 3.341 15.938 1.00 92.69 116 LYS A C 1
ATOM 944 O O . LYS A 1 116 ? -8.009 3.576 16.971 1.00 92.69 116 LYS A O 1
ATOM 949 N N . ARG A 1 117 ? -9.811 2.697 15.925 1.00 90.25 117 ARG A N 1
ATOM 950 C CA . ARG A 1 117 ? -10.538 2.242 17.117 1.00 90.25 117 ARG A CA 1
ATOM 951 C C . ARG A 1 117 ? -9.901 0.995 17.719 1.00 90.25 117 ARG A C 1
ATOM 953 O O . ARG A 1 117 ? -9.647 0.969 18.917 1.00 90.25 117 ARG A O 1
ATOM 960 N N . THR A 1 118 ? -9.643 -0.028 16.907 1.00 93.12 118 THR A N 1
ATOM 961 C CA . THR A 1 118 ? -9.095 -1.307 17.397 1.00 93.12 118 THR A CA 1
ATOM 962 C C . THR A 1 118 ? -7.572 -1.325 17.460 1.00 93.12 118 THR A C 1
ATOM 964 O O . THR A 1 118 ? -7.016 -2.178 18.143 1.00 93.12 118 THR A O 1
ATOM 967 N N . ARG A 1 119 ? -6.899 -0.384 16.781 1.00 93.94 119 ARG A N 1
ATOM 968 C CA . ARG A 1 119 ? -5.434 -0.319 16.640 1.00 93.94 119 ARG A CA 1
ATOM 969 C C . ARG A 1 119 ? -4.840 -1.549 15.943 1.00 93.94 119 ARG A C 1
ATOM 971 O O . ARG A 1 119 ? -3.696 -1.913 16.198 1.00 93.94 119 ARG A O 1
ATOM 978 N N . VAL A 1 120 ? -5.607 -2.163 15.043 1.00 94.56 120 VAL A N 1
ATOM 979 C CA . VAL A 1 120 ? -5.218 -3.357 14.279 1.00 94.56 120 VAL A CA 1
ATOM 980 C C . VAL A 1 120 ? -5.210 -3.043 12.784 1.00 94.56 120 VAL A C 1
ATOM 982 O O . VAL A 1 120 ? -6.051 -2.283 12.297 1.00 94.56 120 VAL A O 1
ATOM 985 N N . ILE A 1 121 ? -4.254 -3.631 12.059 1.00 95.25 121 ILE A N 1
ATOM 986 C CA . ILE A 1 121 ? -4.245 -3.640 10.593 1.00 95.25 121 ILE A CA 1
ATOM 987 C C . ILE A 1 121 ? -5.170 -4.760 10.117 1.00 95.25 121 ILE A C 1
ATOM 989 O O . ILE A 1 121 ? -5.001 -5.912 10.510 1.00 95.25 121 ILE A O 1
ATOM 993 N N . MET A 1 122 ? -6.139 -4.417 9.280 1.00 94.44 122 MET A N 1
ATOM 994 C CA . MET A 1 122 ? -7.127 -5.333 8.718 1.00 94.44 122 MET A CA 1
ATOM 995 C C . MET A 1 122 ? -7.138 -5.257 7.197 1.00 94.44 122 MET A C 1
ATOM 997 O O . MET A 1 122 ? -6.781 -4.229 6.622 1.00 94.44 122 MET A O 1
ATOM 1001 N N . GLU A 1 123 ? -7.560 -6.343 6.556 1.00 94.94 123 GLU A N 1
ATOM 1002 C CA . GLU A 1 123 ? -7.752 -6.395 5.108 1.00 94.94 123 GLU A CA 1
ATOM 1003 C C . GLU A 1 123 ? -9.241 -6.251 4.781 1.00 94.94 123 GLU A C 1
ATOM 1005 O O . GLU A 1 123 ? -10.076 -6.923 5.383 1.00 94.94 123 GLU A O 1
ATOM 1010 N N . SER A 1 124 ? -9.585 -5.373 3.841 1.00 92.88 124 SER A N 1
ATOM 1011 C CA . SER A 1 124 ? -10.955 -5.240 3.339 1.00 92.88 124 SER A CA 1
ATOM 1012 C C . SER A 1 124 ? -10.973 -4.869 1.862 1.00 92.88 124 SER A C 1
ATOM 1014 O O . SER A 1 124 ? -10.171 -4.064 1.393 1.00 92.88 124 SER A O 1
ATOM 1016 N N . ILE A 1 125 ? -11.911 -5.458 1.122 1.00 91.56 125 ILE A N 1
ATOM 1017 C CA . ILE A 1 125 ? -12.164 -5.140 -0.291 1.00 91.56 125 ILE A CA 1
ATOM 1018 C C . ILE A 1 125 ? -13.029 -3.878 -0.404 1.00 91.56 125 ILE A C 1
ATOM 1020 O O . ILE A 1 125 ? -12.844 -3.064 -1.309 1.00 91.56 125 ILE A O 1
ATOM 1024 N N . HIS A 1 126 ? -13.968 -3.700 0.526 1.00 89.81 126 HIS A N 1
ATOM 1025 C CA . HIS A 1 126 ? -14.917 -2.594 0.530 1.00 89.81 126 HIS A CA 1
ATOM 1026 C C . HIS A 1 126 ? -14.425 -1.496 1.470 1.00 89.81 126 HIS A C 1
ATOM 1028 O O . HIS A 1 126 ? -14.734 -1.479 2.662 1.00 89.81 126 HIS A O 1
ATOM 1034 N N . VAL A 1 127 ? -13.636 -0.582 0.909 1.00 92.25 127 VAL A N 1
ATOM 1035 C CA . VAL A 1 127 ? -13.077 0.572 1.615 1.00 92.25 127 VAL A CA 1
ATOM 1036 C C . VAL A 1 127 ? -13.497 1.841 0.885 1.00 92.25 127 VAL A C 1
ATOM 1038 O O . VAL A 1 127 ? -13.310 1.949 -0.327 1.00 92.25 127 VAL A O 1
ATOM 1041 N N . ASN A 1 128 ? -14.070 2.796 1.616 1.00 92.19 128 ASN A N 1
ATOM 1042 C CA . ASN A 1 128 ? -14.404 4.110 1.075 1.00 92.19 128 ASN A CA 1
ATOM 1043 C C . ASN A 1 128 ? -13.307 5.113 1.441 1.00 92.19 128 ASN A C 1
ATOM 1045 O O . ASN A 1 128 ? -13.070 5.348 2.624 1.00 92.19 128 ASN A O 1
ATOM 1049 N N . PHE A 1 129 ? -12.643 5.690 0.446 1.00 92.19 129 PHE A N 1
ATOM 1050 C CA . PHE A 1 129 ? -11.523 6.607 0.646 1.00 92.19 129 PHE A CA 1
ATOM 1051 C C . PHE A 1 129 ? -11.996 8.060 0.643 1.00 92.19 129 PHE A C 1
ATOM 1053 O O . PHE A 1 129 ? -12.694 8.478 -0.279 1.00 92.19 129 PHE A O 1
ATOM 1060 N N . ASP A 1 130 ? -11.575 8.832 1.645 1.00 88.56 130 ASP A N 1
ATOM 1061 C CA . ASP A 1 130 ? -11.779 10.283 1.704 1.00 88.56 130 ASP A CA 1
ATOM 1062 C C . ASP A 1 130 ? -10.534 11.005 1.173 1.00 88.56 130 ASP A C 1
ATOM 1064 O O . ASP A 1 130 ? -9.809 11.716 1.873 1.00 88.56 130 ASP A O 1
ATOM 1068 N N . GLU A 1 131 ? -10.221 10.734 -0.092 1.00 78.50 131 GLU A N 1
ATOM 1069 C CA . GLU A 1 131 ? -9.148 11.417 -0.805 1.00 78.50 131 GLU A CA 1
ATOM 1070 C C . GLU A 1 131 ? -9.673 12.763 -1.302 1.00 78.50 131 GLU A C 1
ATOM 1072 O O . GLU A 1 131 ? -10.050 12.929 -2.463 1.00 78.50 131 GLU A O 1
ATOM 1077 N N . LEU A 1 132 ? -9.705 13.754 -0.409 1.00 64.06 132 LEU A N 1
ATOM 1078 C CA . LEU A 1 132 ? -9.829 15.139 -0.846 1.00 64.06 132 LEU A CA 1
ATOM 1079 C C . LEU A 1 132 ? -8.673 15.440 -1.814 1.00 64.06 132 LEU A C 1
ATOM 1081 O O . LEU A 1 132 ? -7.519 15.129 -1.492 1.00 64.06 132 LEU A O 1
ATOM 1085 N N . PRO A 1 133 ? -8.932 16.064 -2.980 1.00 55.38 133 PRO A N 1
ATOM 1086 C CA . PRO A 1 133 ? -7.860 16.564 -3.821 1.00 55.38 133 PRO A CA 1
ATOM 1087 C C . PRO A 1 133 ? -7.029 17.499 -2.951 1.00 55.38 133 PRO A C 1
ATOM 1089 O O . PRO A 1 133 ? -7.545 18.512 -2.473 1.00 55.38 133 PRO A O 1
ATOM 1092 N N . GLN A 1 134 ? -5.767 17.148 -2.691 1.00 52.75 134 GLN A N 1
ATOM 1093 C CA . GLN A 1 134 ? -4.852 18.078 -2.047 1.00 52.75 134 GLN A CA 1
ATOM 1094 C C . GLN A 1 134 ? -4.838 19.320 -2.932 1.00 52.75 134 GLN A C 1
ATOM 1096 O O . GLN A 1 134 ? -4.323 19.284 -4.051 1.00 52.75 134 GLN A O 1
ATOM 1101 N N . MET A 1 135 ? -5.474 20.398 -2.461 1.00 44.53 135 MET A N 1
ATOM 1102 C CA . MET A 1 135 ? -5.286 21.725 -3.021 1.00 44.53 135 MET A CA 1
ATOM 1103 C C . MET A 1 135 ? -3.779 21.893 -3.117 1.00 44.53 135 MET A C 1
ATOM 1105 O O . MET A 1 135 ? -3.097 21.830 -2.093 1.00 44.53 135 MET A O 1
ATOM 1109 N N . ALA A 1 136 ? -3.264 22.013 -4.339 1.00 40.91 136 ALA A N 1
ATOM 1110 C CA . ALA A 1 136 ? -1.875 22.344 -4.563 1.00 40.91 136 ALA A CA 1
ATOM 1111 C C . ALA A 1 136 ? -1.626 23.645 -3.800 1.00 40.91 136 ALA A C 1
ATOM 1113 O O . ALA A 1 136 ? -2.040 24.717 -4.243 1.00 40.91 136 ALA A O 1
ATOM 1114 N N . SER A 1 137 ? -1.027 23.564 -2.612 1.00 42.84 137 SER A N 1
ATOM 1115 C CA . SER A 1 137 ? -0.510 24.748 -1.960 1.00 42.84 137 SER A CA 1
ATOM 1116 C C . SER A 1 137 ? 0.591 25.230 -2.885 1.00 42.84 137 SER A C 1
ATOM 1118 O O . SER A 1 137 ? 1.642 24.601 -3.006 1.00 42.84 137 SER A O 1
ATOM 1120 N N . ALA A 1 138 ? 0.293 26.296 -3.627 1.00 40.06 138 ALA A N 1
ATOM 1121 C CA . ALA A 1 138 ? 1.256 27.014 -4.433 1.00 40.06 138 ALA A CA 1
ATOM 1122 C C . ALA A 1 138 ? 2.328 27.544 -3.479 1.00 40.06 138 ALA A C 1
ATOM 1124 O O . ALA A 1 138 ? 2.235 28.642 -2.932 1.00 40.06 138 ALA A O 1
ATOM 1125 N N . HIS A 1 139 ? 3.334 26.718 -3.220 1.00 44.72 139 HIS A N 1
ATOM 1126 C CA . HIS A 1 139 ? 4.577 27.176 -2.652 1.00 44.72 139 HIS A CA 1
ATOM 1127 C C . HIS A 1 139 ? 5.254 27.955 -3.771 1.00 44.72 139 HIS A C 1
ATOM 1129 O O . HIS A 1 139 ? 5.916 27.389 -4.637 1.00 44.72 139 HIS A O 1
ATOM 1135 N N . ASN A 1 140 ? 5.018 29.266 -3.779 1.00 42.72 140 ASN A N 1
ATOM 1136 C CA . ASN A 1 140 ? 5.837 30.218 -4.509 1.00 42.72 140 ASN A CA 1
ATOM 1137 C C . ASN A 1 140 ? 7.244 30.160 -3.901 1.00 42.72 140 ASN A C 1
ATOM 1139 O O . ASN A 1 140 ? 7.575 30.942 -3.014 1.00 42.72 140 ASN A O 1
ATOM 1143 N N . SER A 1 141 ? 8.054 29.190 -4.322 1.00 44.78 141 SER A N 1
ATOM 1144 C CA . SER A 1 141 ? 9.497 29.232 -4.127 1.00 44.78 141 SER A CA 1
ATOM 1145 C C . SER A 1 141 ? 10.116 29.747 -5.418 1.00 44.78 141 SER A C 1
ATOM 1147 O O . SER A 1 141 ? 10.215 29.027 -6.412 1.00 44.78 141 SER A O 1
ATOM 1149 N N . SER A 1 142 ? 10.495 31.018 -5.405 1.00 47.31 142 SER A N 1
ATOM 1150 C CA . SER A 1 142 ? 11.425 31.586 -6.371 1.00 47.31 142 SER A CA 1
ATOM 1151 C C . SER A 1 142 ? 12.790 30.924 -6.157 1.00 47.31 142 SER A C 1
ATOM 1153 O O . SER A 1 142 ? 13.357 31.133 -5.089 1.00 47.31 142 SER A O 1
ATOM 1155 N N . ASP A 1 143 ? 13.241 30.070 -7.091 1.00 40.50 143 ASP A N 1
ATOM 1156 C CA . ASP A 1 143 ? 14.618 29.986 -7.650 1.00 40.50 143 ASP A CA 1
ATOM 1157 C C . ASP A 1 143 ? 14.963 28.624 -8.315 1.00 40.50 143 ASP A C 1
ATOM 1159 O O . ASP A 1 143 ? 14.209 27.661 -8.161 1.00 40.50 143 ASP A O 1
ATOM 1163 N N . PRO A 1 144 ? 15.999 28.559 -9.193 1.00 43.59 144 PRO A N 1
ATOM 1164 C CA . PRO A 1 144 ? 15.859 27.985 -10.531 1.00 43.59 144 PRO A CA 1
ATOM 1165 C C . PRO A 1 144 ? 16.149 26.481 -10.652 1.00 43.59 144 PRO A C 1
ATOM 1167 O O . PRO A 1 144 ? 16.773 25.835 -9.816 1.00 43.59 144 PRO A O 1
ATOM 1170 N N . ALA A 1 145 ? 15.660 25.956 -11.775 1.00 35.28 145 ALA A N 1
ATOM 1171 C CA . ALA A 1 145 ? 15.534 24.557 -12.166 1.00 35.28 145 ALA A CA 1
ATOM 1172 C C . ALA A 1 145 ? 16.796 23.676 -12.075 1.00 35.28 145 ALA A C 1
ATOM 1174 O O . ALA A 1 145 ? 17.884 24.096 -12.470 1.00 35.28 145 ALA A O 1
ATOM 1175 N N . PRO A 1 146 ? 16.599 22.368 -11.819 1.00 34.38 146 PRO A N 1
ATOM 1176 C CA . PRO A 1 146 ? 17.343 21.306 -12.468 1.00 34.38 146 PRO A CA 1
ATOM 1177 C C . PRO A 1 146 ? 16.508 20.654 -13.588 1.00 34.38 146 PRO A C 1
ATOM 1179 O O . PRO A 1 146 ? 15.290 20.502 -13.515 1.00 34.38 146 PRO A O 1
ATOM 1182 N N . THR A 1 147 ? 17.204 20.304 -14.662 1.00 32.22 147 THR A N 1
ATOM 1183 C CA . THR A 1 147 ? 16.721 19.913 -15.989 1.00 32.22 147 THR A CA 1
ATOM 1184 C C . THR A 1 147 ? 15.612 18.850 -16.016 1.00 32.22 147 THR A C 1
ATOM 1186 O O . THR A 1 147 ? 15.744 17.746 -15.493 1.00 32.22 147 THR A O 1
ATOM 1189 N N . CYS A 1 148 ? 14.541 19.195 -16.735 1.00 33.41 148 CYS A N 1
ATOM 1190 C CA . CYS A 1 148 ? 13.362 18.394 -17.054 1.00 33.41 148 CYS A CA 1
ATOM 1191 C C . CYS A 1 148 ? 13.699 17.183 -17.945 1.00 33.41 148 CYS A C 1
ATOM 1193 O O . CYS A 1 148 ? 14.160 17.347 -19.077 1.00 33.41 148 CYS A O 1
ATOM 1195 N N . GLN A 1 149 ? 13.401 15.967 -17.476 1.00 37.34 149 GLN A N 1
ATOM 1196 C CA . GLN A 1 149 ? 13.183 14.825 -18.363 1.00 37.34 149 GLN A CA 1
ATOM 1197 C C . GLN A 1 149 ? 11.689 14.738 -18.693 1.00 37.34 149 GLN A C 1
ATOM 1199 O O . GLN A 1 149 ? 10.832 14.578 -17.828 1.00 37.34 149 GLN A O 1
ATOM 1204 N N . LYS A 1 150 ? 11.406 14.905 -19.983 1.00 29.97 150 LYS A N 1
ATOM 1205 C CA . LYS A 1 150 ? 10.090 14.998 -20.619 1.00 29.97 150 LYS A CA 1
ATOM 1206 C C . LYS A 1 150 ? 9.219 13.773 -20.301 1.00 29.97 150 LYS A C 1
ATOM 1208 O O . LYS A 1 150 ? 9.427 12.711 -20.878 1.00 29.97 150 LYS A O 1
ATOM 1213 N N . MET A 1 151 ? 8.210 13.929 -19.442 1.00 31.59 151 MET A N 1
ATOM 1214 C CA . MET A 1 151 ? 7.111 12.963 -19.336 1.00 31.59 151 MET A CA 1
ATOM 1215 C C . MET A 1 151 ? 6.022 13.338 -20.340 1.00 31.59 151 MET A C 1
ATOM 1217 O O . MET A 1 151 ? 5.445 14.422 -20.275 1.00 31.59 151 MET A O 1
ATOM 1221 N N . ALA A 1 152 ? 5.774 12.454 -21.305 1.00 30.20 152 ALA A N 1
ATOM 1222 C CA . ALA A 1 152 ? 4.678 12.600 -22.249 1.00 30.20 152 ALA A CA 1
ATOM 1223 C C . ALA A 1 152 ? 3.345 12.332 -21.534 1.00 30.20 152 ALA A C 1
ATOM 1225 O O . ALA A 1 152 ? 3.095 11.233 -21.041 1.00 30.20 152 ALA A O 1
ATOM 1226 N N . SER A 1 153 ? 2.486 13.344 -21.482 1.00 28.06 153 SER A N 1
ATOM 1227 C CA . SER A 1 153 ? 1.097 13.238 -21.051 1.00 28.06 153 SER A CA 1
ATOM 1228 C C . SER A 1 153 ? 0.274 12.551 -22.144 1.00 28.06 153 SER A C 1
ATOM 1230 O O . SER A 1 153 ? 0.000 13.128 -23.193 1.00 28.06 153 SER A O 1
ATOM 1232 N N . VAL A 1 154 ? -0.129 11.301 -21.905 1.00 29.80 154 VAL A N 1
ATOM 1233 C CA . VAL A 1 154 ? -1.058 10.569 -22.776 1.00 29.80 154 VAL A CA 1
ATOM 1234 C C . VAL A 1 154 ? -2.473 10.719 -22.208 1.00 29.80 154 VAL A C 1
ATOM 1236 O O . VAL A 1 154 ? -2.787 10.176 -21.152 1.00 29.80 154 VAL A O 1
ATOM 1239 N N . GLN A 1 155 ? -3.329 11.477 -22.898 1.00 28.66 155 GLN A N 1
ATOM 1240 C CA . GLN A 1 155 ? -4.769 11.541 -22.617 1.00 28.66 155 GLN A CA 1
ATOM 1241 C C . GLN A 1 155 ? -5.480 10.328 -23.232 1.00 28.66 155 GLN A C 1
ATOM 1243 O O . GLN A 1 155 ? -5.319 10.087 -24.427 1.00 28.66 155 GLN A O 1
ATOM 1248 N N . ILE A 1 156 ? -6.316 9.604 -22.472 1.00 30.30 156 ILE A N 1
ATOM 1249 C CA . ILE A 1 156 ? -7.239 8.602 -23.042 1.00 30.30 156 ILE A CA 1
ATOM 1250 C C . ILE A 1 156 ? -8.623 8.691 -22.378 1.00 30.30 156 ILE A C 1
ATOM 1252 O O . ILE A 1 156 ? -8.753 8.675 -21.156 1.00 30.30 156 ILE A O 1
ATOM 1256 N N . LYS A 1 157 ? -9.648 8.787 -23.239 1.00 23.12 157 LYS A N 1
ATOM 1257 C CA . LYS A 1 157 ? -11.096 8.791 -22.956 1.00 23.12 157 LYS A CA 1
ATOM 1258 C C . LYS A 1 157 ? -11.577 7.497 -22.268 1.00 23.12 157 LYS A C 1
ATOM 1260 O O . LYS A 1 157 ? -11.002 6.438 -22.512 1.00 23.12 157 LYS A O 1
ATOM 1265 N N . PRO A 1 158 ? -12.672 7.537 -21.483 1.00 27.69 158 PRO A N 1
ATOM 1266 C CA . PRO A 1 158 ? -13.185 6.356 -20.806 1.00 27.69 158 PRO A CA 1
ATOM 1267 C C . PRO A 1 158 ? -14.051 5.511 -21.749 1.00 27.69 158 PRO A C 1
ATOM 1269 O O . PRO A 1 158 ? -14.965 6.024 -22.390 1.00 27.69 158 PRO A O 1
ATOM 1272 N N . HIS A 1 159 ? -13.824 4.199 -21.765 1.00 24.38 159 HIS A N 1
ATOM 1273 C CA . HIS A 1 159 ? -14.874 3.240 -22.095 1.00 24.38 159 HIS A CA 1
ATOM 1274 C C . HIS A 1 159 ? -14.843 2.103 -21.074 1.00 24.38 159 HIS A C 1
ATOM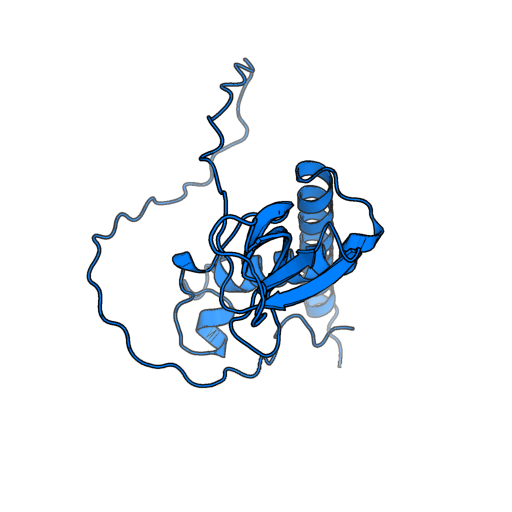 1276 O O . HIS A 1 159 ? -13.799 1.507 -20.816 1.00 24.38 159 HIS A O 1
ATOM 1282 N N . ALA A 1 160 ? -15.996 1.852 -20.460 1.00 37.94 160 ALA A N 1
ATOM 1283 C CA . ALA A 1 160 ? -16.214 0.801 -19.480 1.00 37.94 160 ALA A CA 1
ATOM 1284 C C . ALA A 1 160 ? -16.460 -0.548 -20.167 1.00 37.94 160 ALA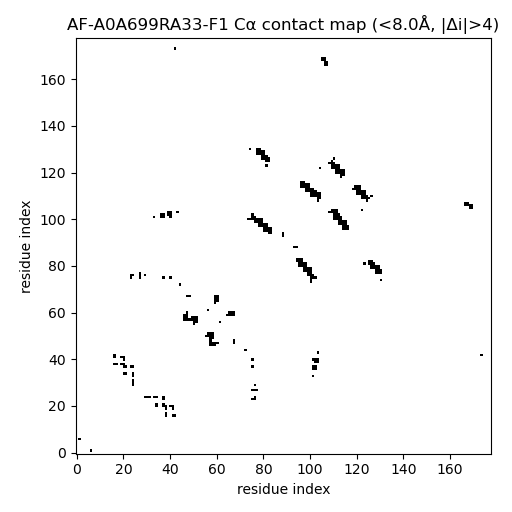 A C 1
ATOM 1286 O O . ALA A 1 160 ? -17.147 -0.594 -21.188 1.00 37.94 160 ALA A O 1
ATOM 1287 N N . LYS A 1 161 ? -15.941 -1.623 -19.573 1.00 26.58 161 LYS A N 1
ATOM 1288 C CA . LYS A 1 161 ? -16.585 -2.937 -19.449 1.00 26.58 161 LYS A CA 1
ATOM 1289 C C . LYS A 1 161 ? -15.841 -3.709 -18.357 1.00 26.58 161 LYS A C 1
ATOM 1291 O O . LYS A 1 161 ? -14.613 -3.718 -18.332 1.00 26.58 161 LYS A O 1
ATOM 1296 N N . ASN A 1 162 ? -16.613 -4.213 -17.402 1.00 33.22 162 ASN A N 1
ATOM 1297 C CA . ASN A 1 162 ? -16.148 -5.045 -16.304 1.00 33.22 162 ASN A CA 1
ATOM 1298 C C . ASN A 1 162 ? -16.144 -6.485 -16.804 1.00 33.22 162 ASN A C 1
ATOM 1300 O O . ASN A 1 162 ? -17.202 -6.944 -17.221 1.00 33.22 162 ASN A O 1
ATOM 1304 N N . ASP A 1 163 ? -15.007 -7.163 -16.701 1.00 31.17 163 ASP A N 1
ATOM 1305 C CA . ASP A 1 163 ? -14.937 -8.618 -16.778 1.00 31.17 163 ASP A CA 1
ATOM 1306 C C . ASP A 1 163 ? -14.276 -9.135 -15.493 1.00 31.17 163 ASP A C 1
ATOM 1308 O O . ASP A 1 163 ? -13.356 -8.510 -14.947 1.00 31.17 163 ASP A O 1
ATOM 1312 N N . GLU A 1 164 ? -14.838 -10.228 -14.979 1.00 39.25 164 GLU A N 1
ATOM 1313 C CA . GLU A 1 164 ? -14.439 -10.953 -13.773 1.00 39.25 164 GLU A CA 1
ATOM 1314 C C . GLU A 1 164 ? -12.968 -11.390 -13.843 1.00 39.25 164 GLU A C 1
ATOM 1316 O O . GLU A 1 164 ? -12.436 -11.683 -14.914 1.00 39.25 164 GLU A O 1
ATOM 1321 N N . VAL A 1 165 ? -12.275 -11.396 -12.701 1.00 41.47 165 VAL A N 1
ATOM 1322 C CA . VAL A 1 165 ? -10.823 -11.609 -12.651 1.00 41.47 165 VAL A CA 1
ATOM 1323 C C . VAL A 1 165 ? -10.475 -12.630 -11.581 1.00 41.47 165 VAL A C 1
ATOM 1325 O O . VAL A 1 165 ? -10.825 -12.444 -10.418 1.00 41.47 165 VAL A O 1
ATOM 1328 N N . ALA A 1 166 ? -9.745 -13.648 -12.036 1.00 34.31 166 ALA A N 1
ATOM 1329 C CA . ALA A 1 166 ? -9.135 -14.722 -11.273 1.00 34.31 166 ALA A CA 1
ATOM 1330 C C . ALA A 1 166 ? -8.155 -14.230 -10.196 1.00 34.31 166 ALA A C 1
ATOM 1332 O O . ALA A 1 166 ? -7.565 -13.150 -10.300 1.00 34.31 166 ALA A O 1
ATOM 1333 N N . ASP A 1 167 ? -8.003 -15.068 -9.175 1.00 39.19 167 ASP A N 1
ATOM 1334 C CA . ASP A 1 167 ? -7.106 -14.886 -8.044 1.00 39.19 167 ASP A CA 1
ATOM 1335 C C . ASP A 1 167 ? -5.642 -14.914 -8.513 1.00 39.19 167 ASP A C 1
ATOM 1337 O O . ASP A 1 167 ? -5.089 -15.958 -8.859 1.00 39.19 167 ASP A O 1
ATOM 1341 N N . ASP A 1 168 ? -5.022 -13.734 -8.566 1.00 42.53 168 ASP A N 1
ATOM 1342 C CA . ASP A 1 168 ? -3.628 -13.558 -8.972 1.00 42.53 168 ASP A CA 1
ATOM 1343 C C . ASP A 1 168 ? -2.709 -13.800 -7.748 1.00 42.53 168 ASP A C 1
ATOM 1345 O O . ASP A 1 168 ? -2.449 -12.882 -6.963 1.00 42.53 168 ASP A O 1
ATOM 1349 N N . GLU A 1 169 ? -2.202 -15.028 -7.576 1.00 41.50 169 GLU A N 1
ATOM 1350 C CA . GLU A 1 169 ? -1.084 -15.321 -6.663 1.00 41.50 169 GLU A CA 1
ATOM 1351 C C . GLU A 1 169 ? 0.172 -14.540 -7.098 1.00 41.50 169 GLU A C 1
ATOM 1353 O O . GLU A 1 169 ? 0.723 -14.725 -8.186 1.00 41.50 169 GLU A O 1
ATOM 1358 N N . PHE A 1 170 ? 0.655 -13.641 -6.236 1.00 38.91 170 PHE A N 1
ATOM 1359 C CA . PHE A 1 170 ? 1.829 -12.816 -6.518 1.00 38.91 170 PHE A CA 1
ATOM 1360 C C . PHE A 1 170 ? 3.140 -13.599 -6.396 1.00 38.91 170 PHE A C 1
ATOM 1362 O O . PHE A 1 170 ? 3.708 -13.702 -5.308 1.00 38.91 170 PHE A O 1
ATOM 1369 N N . ILE A 1 171 ? 3.731 -13.994 -7.528 1.00 37.38 171 ILE A N 1
ATOM 1370 C CA . ILE A 1 171 ? 5.189 -14.173 -7.603 1.00 37.38 171 ILE A CA 1
ATOM 1371 C C . ILE A 1 171 ? 5.827 -12.797 -7.806 1.00 37.38 171 ILE A C 1
ATOM 1373 O O . ILE A 1 171 ? 5.927 -12.231 -8.896 1.00 37.38 171 ILE A O 1
ATOM 1377 N N . ASN A 1 172 ? 6.236 -12.226 -6.682 1.00 41.22 172 ASN A N 1
ATOM 1378 C CA . ASN A 1 172 ? 6.935 -10.959 -6.579 1.00 41.22 172 ASN A CA 1
ATOM 1379 C C . ASN A 1 172 ? 8.352 -11.106 -7.188 1.00 41.22 172 ASN A C 1
ATOM 1381 O O . ASN A 1 172 ? 9.241 -11.658 -6.541 1.00 41.22 172 ASN A O 1
ATOM 1385 N N . ILE A 1 173 ? 8.622 -10.550 -8.378 1.00 42.53 173 ILE A N 1
ATOM 1386 C CA . ILE A 1 173 ? 10.011 -10.426 -8.895 1.00 42.53 173 ILE A CA 1
ATOM 1387 C C . ILE A 1 173 ? 10.917 -9.637 -7.922 1.00 42.53 173 ILE A C 1
ATOM 1389 O O . ILE A 1 173 ? 12.138 -9.749 -7.975 1.00 42.53 173 ILE A O 1
ATOM 1393 N N . PHE A 1 174 ? 10.328 -8.881 -6.989 1.00 45.62 174 PHE A N 1
ATOM 1394 C CA . PHE A 1 174 ? 11.045 -8.077 -5.999 1.00 45.62 174 PHE A CA 1
ATOM 1395 C C . PHE A 1 174 ? 11.085 -8.674 -4.579 1.00 45.62 174 PHE A C 1
ATOM 1397 O O . PHE A 1 174 ? 11.683 -8.054 -3.708 1.00 45.62 174 PHE A O 1
ATOM 1404 N N . SER A 1 175 ? 10.495 -9.856 -4.326 1.00 39.75 175 SER A N 1
ATOM 1405 C CA . SER A 1 175 ? 10.543 -10.518 -3.000 1.00 39.75 175 SER A CA 1
ATOM 1406 C C . SER A 1 175 ? 11.431 -11.760 -2.946 1.00 39.75 175 SER A C 1
ATOM 1408 O O . SER A 1 175 ? 11.583 -12.332 -1.874 1.00 39.75 175 SER A O 1
ATOM 1410 N N . THR A 1 176 ? 12.076 -12.172 -4.038 1.00 33.81 176 THR A N 1
ATOM 1411 C CA . THR A 1 176 ? 13.090 -13.249 -4.006 1.00 33.81 176 THR A CA 1
ATOM 1412 C C . THR A 1 176 ? 14.432 -12.806 -3.396 1.00 33.81 176 THR A C 1
ATOM 1414 O O . THR A 1 176 ? 15.457 -13.456 -3.590 1.00 33.81 176 THR A O 1
ATOM 1417 N N . LEU A 1 177 ? 14.439 -11.703 -2.644 1.00 35.28 177 LEU A N 1
ATOM 1418 C CA . LEU A 1 177 ? 15.601 -11.154 -1.947 1.00 35.28 177 LEU A CA 1
ATOM 1419 C C . LEU A 1 177 ? 15.208 -10.637 -0.555 1.00 35.28 177 LEU A C 1
ATOM 1421 O O . LEU A 1 177 ? 15.431 -9.478 -0.211 1.00 35.28 177 LEU A O 1
ATOM 1425 N N . VAL A 1 178 ? 14.624 -11.530 0.240 1.00 33.59 178 VAL A N 1
ATOM 1426 C CA . VAL A 1 178 ? 14.851 -11.590 1.690 1.00 33.59 178 VAL A CA 1
ATOM 1427 C C . VAL A 1 178 ? 15.362 -12.988 1.997 1.00 33.59 178 VAL A C 1
ATOM 1429 O O . VAL A 1 178 ? 14.769 -13.943 1.450 1.00 33.59 178 VAL A O 1
#

Organism: Tanacetum cinerariifolium (NCBI:txid118510)

Secondary structure (DSSP, 8-state):
---HHHHHHHHHHHHHHHHHHHHHHHHHT--GGGHHHHHHHHHHHHHHH--BTTTTB-HHHHHSSSPPPGGG---TT-EEEEE---TT--TTS--EEEEEEEEE-SSSSPEEEEETTT--EEEES--EE--------------PPPPPP-----------------------TTTS--

Radius of gyration: 19.33 Å; Cα contacts (8 Å, |Δi|>4): 190; chains: 1; bounding box: 59×50×40 Å

Mean predicted aligned error: 13.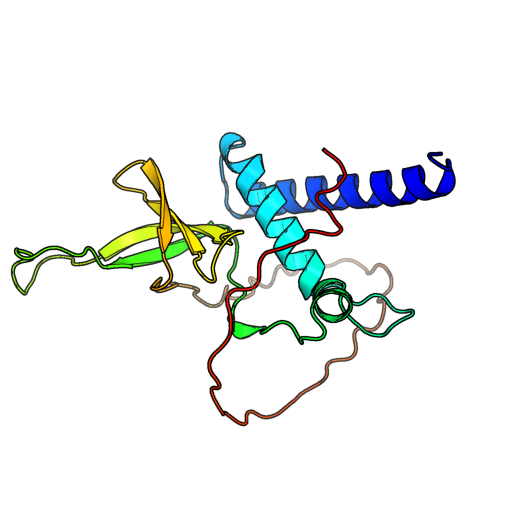13 Å

InterPro domains:
  IPR001584 Integrase, catalytic core [PS50994] (1-67)
  IPR012337 Ribonuclease H-like superfamily [SSF53098] (3-68)
  IPR036397 Ribonuclease H superfamily [G3DSA:3.30.420.10] (1-64)
  IPR039537 Retrotransposon Ty1/copia-like [PTHR42648] (2-121)
  IPR057670 Retroviral polymerase, SH3-like domain [PF25597] (78-132)

Nearest PDB structures (foldseek):
  2abl-assembly1_A  TM=5.393E-01  e=4.512E-01  Homo sapiens
  3eg3-assembly1_A  TM=5.476E-01  e=7.054E-01  Homo sapiens
  5o2q-assembly1_A  TM=3.595E-01  e=4.233E-01  Homo sapiens
  4jjd-assembly1_A  TM=5.188E-01  e=1.838E+00  Homo sapiens
  3aqj-assembly2_R  TM=2.425E-01  e=5.102E+00  Peduovirus P2

Sequence (178 aa):
ARTPEQNGVVERRNRTLVETARTMLSAAKFPLFFWAEAIATACFTQNRSLVIPRHEKTPYHIINDKKPLVKFFHIFGSVCYIVRDGENLDKMKEKGDECIFVGYSTQSRAYRVFNKRTRVIMESIHVNFDELPQMASAHNSSDPAPTCQKMASVQIKPHAKNDEVADDEFINIFSTLV

Solvent-accessible surface area (backbone atoms only — not comparable to full-atom values): 11331 Å² total; per-residue (Å²): 134,88,54,73,69,60,52,56,53,50,53,55,49,54,49,51,35,54,52,46,18,52,49,46,31,59,76,50,70,48,66,75,89,49,48,66,40,30,35,50,34,36,48,58,46,47,35,51,68,46,61,41,80,94,72,76,38,22,57,44,30,71,74,65,76,39,82,70,67,73,90,75,69,74,64,68,54,35,47,26,34,37,71,62,91,66,98,77,67,56,94,85,54,87,55,54,47,62,26,29,34,44,33,64,44,73,76,53,90,23,35,27,28,37,30,69,85,80,72,44,78,45,77,40,72,70,66,50,71,64,76,69,80,76,73,78,75,81,76,85,69,92,75,84,87,80,87,85,79,87,77,84,86,80,86,79,83,91,78,91,80,90,76,91,78,78,87,66,78,68,83,52,90,80,60,84,78,119

pLDDT: mean 74.83, std 24.1, range [23.12, 97.25]